Protein AF-0000000072536866 (afdb_homodimer)

Solvent-accessible surface area (backbone atoms only — not comparable to full-atom values): 13550 Å² total; per-residue (Å²): 135,81,73,74,76,69,80,75,71,73,70,69,74,81,39,62,83,51,53,68,63,48,43,52,52,48,51,51,52,49,53,71,69,44,69,83,51,65,70,39,82,85,49,45,52,57,48,28,42,54,50,12,42,49,48,38,54,59,54,56,72,70,58,47,60,53,49,48,62,38,16,35,22,36,40,29,49,32,83,81,52,91,66,58,70,41,73,28,72,27,68,87,59,86,76,38,52,63,38,76,50,76,49,72,57,71,28,23,38,34,40,37,37,38,37,35,43,60,51,118,135,82,74,75,75,70,78,76,72,72,72,70,75,80,38,63,84,51,52,68,64,48,42,54,52,50,50,52,52,50,53,71,68,43,66,83,51,65,70,38,81,85,50,45,53,57,49,28,42,52,50,14,44,49,49,37,54,59,53,56,70,71,60,46,62,52,49,47,60,40,15,35,21,36,40,28,50,30,84,81,54,91,66,58,71,39,72,29,72,26,67,90,60,85,75,38,50,62,38,77,49,74,48,72,59,73,30,24,38,33,40,36,36,39,36,35,42,59,50,116

Nearest PDB structures (foldseek):
  8glv-assembly1_AS  TM=8.948E-01  e=3.990E-12  Chlamydomonas reinhardtii
  8j07-assembly1_r7  TM=8.838E-01  e=3.090E-12  Homo sapiens
  8glv-assembly1_Lr  TM=8.665E-01  e=5.153E-12  Chlamydomonas reinhardtii
  8bwy-assembly1_N  TM=8.619E-01  e=2.548E-11  Chlamydomonas reinhardtii
  8rgi-assembly1_B  TM=8.658E-01  e=2.892E-10  Homo sapiens

Structure (mmCIF, N/CA/C/O backbone):
data_AF-0000000072536866-model_v1
#
loop_
_entity.id
_entity.type
_entity.pdbx_description
1 polymer 'Tctex1 domain-containing protein 1'
#
loop_
_atom_site.group_PDB
_atom_site.id
_atom_site.type_symbol
_atom_site.label_atom_id
_atom_site.label_alt_id
_atom_site.label_comp_id
_atom_site.label_asym_id
_atom_site.label_entity_id
_atom_site.label_seq_id
_atom_site.pdbx_PDB_ins_code
_atom_site.Cartn_x
_atom_site.Cartn_y
_atom_site.Cartn_z
_atom_site.occupancy
_atom_site.B_iso_or_equiv
_atom_site.auth_seq_id
_atom_site.auth_comp_id
_atom_site.auth_asym_id
_atom_site.auth_atom_id
_atom_site.pdbx_PDB_model_num
ATOM 1 N N . MET A 1 1 ? -33.438 42 30.703 1 36.66 1 MET A N 1
ATOM 2 C CA . MET A 1 1 ? -32.375 41.094 31.031 1 36.66 1 MET A CA 1
ATOM 3 C C . MET A 1 1 ? -32.125 40.094 29.891 1 36.66 1 MET A C 1
ATOM 5 O O . MET A 1 1 ? -32.906 39.156 29.688 1 36.66 1 MET A O 1
ATOM 9 N N . ASN A 1 2 ? -31.719 40.5 28.641 1 43.78 2 ASN A N 1
ATOM 10 C CA . ASN A 1 2 ? -31.422 39.75 27.438 1 43.78 2 ASN A CA 1
ATOM 11 C C . ASN A 1 2 ? -30.297 38.75 27.656 1 43.78 2 ASN A C 1
ATOM 13 O O . ASN A 1 2 ? -29.188 39.156 28.031 1 43.78 2 ASN A O 1
ATOM 17 N N . ILE A 1 3 ? -30.625 37.531 28.125 1 50.06 3 ILE A N 1
ATOM 18 C CA . ILE A 1 3 ? -29.641 36.5 28.359 1 50.06 3 ILE A CA 1
ATOM 19 C C . ILE A 1 3 ? -28.766 36.312 27.125 1 50.06 3 ILE A C 1
ATOM 21 O O . ILE A 1 3 ? -29.266 36.156 26.016 1 50.06 3 ILE A O 1
ATOM 25 N N . PRO A 1 4 ? -27.516 36.844 27.078 1 52.75 4 PRO A N 1
ATOM 26 C CA . PRO A 1 4 ? -26.625 36.594 25.938 1 52.75 4 PRO A CA 1
ATOM 27 C C . PRO A 1 4 ? -26.609 35.156 25.5 1 52.75 4 PRO A C 1
ATOM 29 O O . PRO A 1 4 ? -26.609 34.25 26.344 1 52.75 4 PRO A O 1
ATOM 32 N N . LYS A 1 5 ? -27.328 34.812 24.469 1 50.25 5 LYS A N 1
ATOM 33 C CA . LYS A 1 5 ? -27.203 33.469 23.906 1 50.25 5 LYS A CA 1
ATOM 34 C C . LYS A 1 5 ? -25.75 33 23.875 1 50.25 5 LYS A C 1
ATOM 36 O O . LYS A 1 5 ? -24.859 33.75 23.453 1 50.25 5 LYS A O 1
ATOM 41 N N . GLU A 1 6 ? -25.297 32.281 24.875 1 47.16 6 GLU A N 1
ATOM 42 C CA . GLU A 1 6 ? -23.984 31.641 24.797 1 47.16 6 GLU A CA 1
ATOM 43 C C . GLU A 1 6 ? -23.781 30.984 23.438 1 47.16 6 GLU A C 1
ATOM 45 O O . GLU A 1 6 ? -24.703 30.406 22.875 1 47.16 6 GLU A O 1
ATOM 50 N N . PRO A 1 7 ? -22.938 31.516 22.547 1 45.88 7 PRO A N 1
ATOM 51 C CA . PRO A 1 7 ? -22.672 30.797 21.297 1 45.88 7 PRO A CA 1
ATOM 52 C C . PRO A 1 7 ? -22.5 29.281 21.5 1 45.88 7 PRO A C 1
ATOM 54 O O . PRO A 1 7 ? -21.797 28.859 22.422 1 45.88 7 PRO A O 1
ATOM 57 N N . THR A 1 8 ? -23.531 28.484 21.609 1 49.19 8 THR A N 1
ATOM 58 C CA . THR A 1 8 ? -23.359 27.031 21.578 1 49.19 8 THR A CA 1
ATOM 59 C C . THR A 1 8 ? -22.312 26.625 20.547 1 49.19 8 THR A C 1
ATOM 61 O O . THR A 1 8 ? -22.516 26.797 19.344 1 49.19 8 THR A O 1
ATOM 64 N N . TYR A 1 9 ? -21.078 27.016 20.625 1 46.41 9 TYR A N 1
ATOM 65 C CA 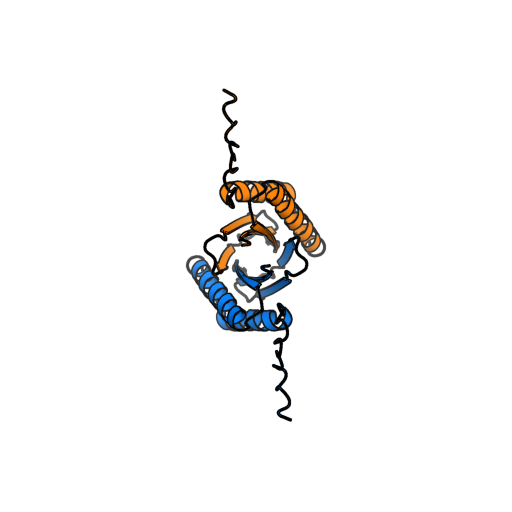. TYR A 1 9 ? -20.047 26.422 19.797 1 46.41 9 TYR A CA 1
ATOM 66 C C . TYR A 1 9 ? -20.266 24.922 19.625 1 46.41 9 TYR A C 1
ATOM 68 O O . TYR A 1 9 ? -20.234 24.172 20.594 1 46.41 9 TYR A O 1
ATOM 76 N N . ARG A 1 10 ? -21.297 24.453 19.125 1 45.06 10 ARG A N 1
ATOM 77 C CA . ARG A 1 10 ? -21.406 23.031 18.781 1 45.06 10 ARG A CA 1
ATOM 78 C C . ARG A 1 10 ? -20.109 22.516 18.172 1 45.06 10 ARG A C 1
ATOM 80 O O . ARG A 1 10 ? -19.719 22.953 17.094 1 45.06 10 ARG A O 1
ATOM 87 N N . MET A 1 11 ? 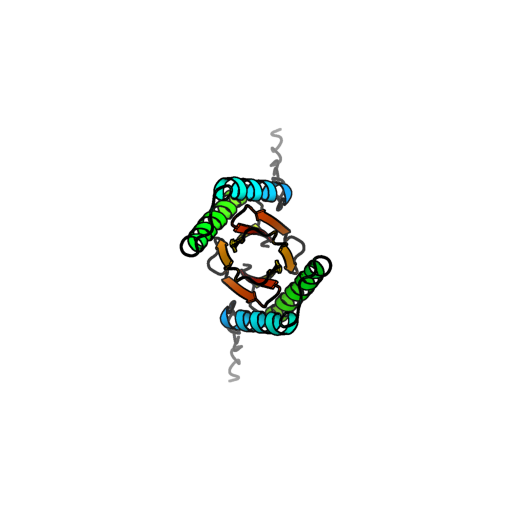-19 22.297 18.828 1 48.91 11 MET A N 1
ATOM 88 C CA . MET A 1 11 ? -17.781 21.688 18.312 1 48.91 11 MET A CA 1
ATOM 89 C C . MET A 1 11 ? -18.094 20.375 17.578 1 48.91 11 MET A C 1
ATOM 91 O O . MET A 1 11 ? -18.719 19.484 18.156 1 48.91 11 MET A O 1
ATOM 95 N N . GLU A 1 12 ? -18.625 20.422 16.406 1 52.69 12 GLU A N 1
ATOM 96 C CA . GLU A 1 12 ? -18.797 19.156 15.695 1 52.69 12 GLU A CA 1
ATOM 97 C C . GLU A 1 12 ? -17.719 18.156 16.094 1 52.69 12 GLU A C 1
ATOM 99 O O . GLU A 1 12 ? -16.562 18.531 16.312 1 52.69 12 GLU A O 1
ATOM 104 N N . PRO A 1 13 ? -18.234 17.078 16.672 1 58.31 13 PRO A N 1
ATOM 105 C CA . PRO A 1 13 ? -17.281 16.047 17.094 1 58.31 13 PRO A CA 1
ATOM 106 C C . PRO A 1 13 ? -16.203 15.773 16.047 1 58.31 13 PRO A C 1
ATOM 108 O O . PRO A 1 13 ? -16.469 15.883 14.844 1 58.31 13 PRO A O 1
ATOM 111 N N . HIS A 1 14 ? -14.992 15.93 16.375 1 76.69 14 HIS A N 1
ATOM 112 C CA . HIS A 1 14 ? -13.852 15.562 15.547 1 76.69 14 HIS A CA 1
ATOM 113 C C . HIS A 1 14 ? -14.07 14.219 14.867 1 76.69 14 HIS A C 1
ATOM 115 O O . HIS A 1 14 ? -14.359 13.219 15.531 1 76.69 14 HIS A O 1
ATOM 121 N N . ARG A 1 15 ? -14.406 14.281 13.57 1 89.62 15 ARG A N 1
ATOM 122 C CA . ARG A 1 15 ? -14.586 13.055 12.805 1 89.62 15 ARG A CA 1
ATOM 123 C C . ARG A 1 15 ? -13.25 12.367 12.539 1 89.62 15 ARG A C 1
ATOM 125 O O . ARG A 1 15 ? -12.539 12.719 11.594 1 89.62 15 ARG A O 1
ATOM 132 N N . LYS A 1 16 ? -12.945 11.383 13.289 1 93.5 16 LYS A N 1
ATOM 133 C CA . LYS A 1 16 ? -11.711 10.617 13.141 1 93.5 16 LYS A CA 1
ATOM 134 C C . LYS A 1 16 ? -11.836 9.578 12.039 1 93.5 16 LYS A C 1
ATOM 136 O O . LYS A 1 16 ? -12.953 9.1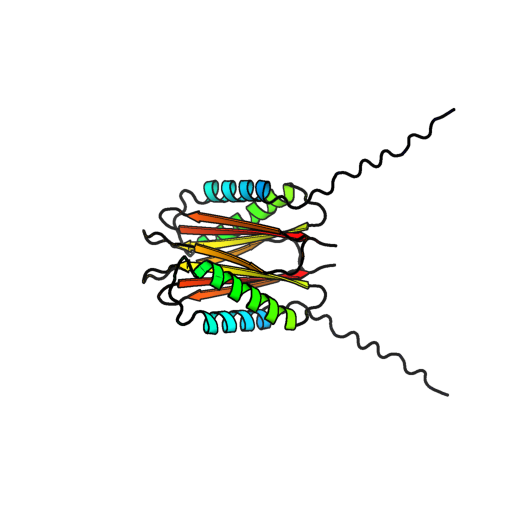95 11.664 1 93.5 16 LYS A O 1
ATOM 141 N N . PHE A 1 17 ? -10.758 9.164 11.539 1 96.94 17 PHE A N 1
ATOM 142 C CA . PHE A 1 17 ? -10.742 8.078 10.57 1 96.94 17 PHE A CA 1
ATOM 143 C C . PHE A 1 17 ? -11.492 6.863 11.109 1 96.94 17 PHE A C 1
ATOM 145 O O . PHE A 1 17 ? -11.242 6.422 12.227 1 96.94 17 PHE A O 1
ATOM 152 N N . ASP A 1 18 ? -12.453 6.348 10.383 1 97.25 18 ASP A N 1
ATOM 153 C CA . ASP A 1 18 ? -13.281 5.215 10.773 1 97.25 18 ASP A CA 1
ATOM 154 C C . ASP A 1 18 ? -13.016 4.004 9.883 1 97.25 18 ASP A C 1
ATOM 156 O O . ASP A 1 18 ? -13.562 3.906 8.781 1 97.25 18 ASP A O 1
ATOM 160 N N . PRO A 1 19 ? -12.25 3.055 10.352 1 97.44 19 PRO A N 1
ATOM 161 C CA . PRO A 1 19 ? -11.867 1.925 9.5 1 97.44 19 PRO A CA 1
ATOM 162 C C . PRO A 1 19 ? -13.062 1.104 9.031 1 97.44 19 PRO A C 1
ATOM 164 O O . PRO A 1 19 ? -13.039 0.546 7.93 1 97.44 19 PRO A O 1
ATOM 167 N N . CYS A 1 20 ? -14.094 1.013 9.875 1 97.81 20 CYS A N 1
ATOM 168 C CA . CYS A 1 20 ? -15.258 0.216 9.508 1 97.81 20 CYS A CA 1
ATOM 169 C C . CYS A 1 20 ? -15.969 0.811 8.297 1 97.81 20 CYS A C 1
ATOM 171 O O . CYS A 1 20 ? -16.281 0.095 7.348 1 97.81 20 CYS A O 1
ATOM 173 N N . LYS A 1 21 ? -16.219 2.055 8.344 1 98.19 21 LYS A N 1
ATOM 174 C CA . LYS A 1 21 ? -16.875 2.734 7.219 1 98.19 21 LYS A CA 1
ATOM 175 C C . LYS A 1 21 ? -16 2.656 5.965 1 98.19 21 LYS A C 1
ATOM 177 O O . LYS A 1 21 ? -16.516 2.414 4.867 1 98.19 21 LYS A O 1
ATOM 182 N N . VAL A 1 22 ? -14.711 2.912 6.109 1 98.56 22 VAL A N 1
ATOM 183 C CA . VAL A 1 22 ? -13.789 2.881 4.98 1 98.56 22 VAL A CA 1
ATOM 184 C C . VAL A 1 22 ? -13.758 1.478 4.375 1 98.56 22 VAL A C 1
ATOM 186 O O . VAL A 1 22 ? -13.773 1.32 3.152 1 98.56 22 VAL A O 1
ATOM 189 N N . GLU A 1 23 ? -13.781 0.487 5.219 1 98.56 23 GLU A N 1
ATOM 190 C CA . GLU A 1 23 ? -13.758 -0.892 4.742 1 98.56 23 GLU A CA 1
ATOM 191 C C . GLU A 1 23 ? -14.992 -1.209 3.9 1 98.56 23 GLU A C 1
ATOM 193 O O . GLU A 1 23 ? -14.891 -1.9 2.885 1 98.56 23 GLU A O 1
ATOM 198 N N . GLU A 1 24 ? -16.078 -0.776 4.359 1 98.56 24 GLU A N 1
ATOM 199 C CA . GLU A 1 24 ? -17.312 -0.991 3.615 1 98.56 24 GLU A CA 1
ATOM 200 C C . GLU A 1 24 ? -17.234 -0.386 2.215 1 98.56 24 GLU A C 1
ATOM 202 O O . GLU A 1 24 ? -17.656 -1.01 1.238 1 98.56 24 GLU A O 1
ATOM 207 N N . ILE A 1 25 ? -16.719 0.781 2.15 1 98.75 25 ILE A N 1
ATOM 208 C CA . ILE A 1 25 ? -16.562 1.461 0.87 1 98.75 25 ILE A CA 1
ATOM 209 C C . ILE A 1 25 ? -15.641 0.648 -0.034 1 98.75 25 ILE A C 1
ATOM 211 O O . ILE A 1 25 ? -15.961 0.397 -1.197 1 98.75 25 ILE A O 1
ATOM 215 N N . VAL A 1 26 ? -14.469 0.226 0.443 1 98.75 26 VAL A N 1
ATOM 216 C CA . VAL A 1 26 ? -13.469 -0.51 -0.323 1 98.75 26 VAL A CA 1
ATOM 217 C C . VAL A 1 26 ? -14.07 -1.812 -0.844 1 98.75 26 VAL A C 1
ATOM 219 O O . VAL A 1 26 ? -13.953 -2.127 -2.031 1 98.75 26 VAL A O 1
ATOM 222 N N . LYS A 1 27 ? -14.766 -2.502 0.067 1 98.38 27 LYS A N 1
ATOM 223 C CA . LYS A 1 27 ? -15.398 -3.768 -0.296 1 98.38 27 LYS A CA 1
ATOM 224 C C . LYS A 1 27 ? -16.406 -3.576 -1.431 1 98.38 27 LYS A C 1
ATOM 226 O O . LYS A 1 27 ? -16.375 -4.316 -2.416 1 98.38 27 LYS A O 1
ATOM 231 N N . GLU A 1 28 ? -17.219 -2.627 -1.236 1 98.44 28 GLU A N 1
ATOM 232 C CA . GLU A 1 28 ? -18.25 -2.359 -2.234 1 98.44 28 GLU A CA 1
ATOM 233 C C . GLU A 1 28 ? -17.641 -2.016 -3.586 1 98.44 28 GLU A C 1
ATOM 235 O O . GLU A 1 28 ? -18.062 -2.537 -4.621 1 98.44 28 GLU A O 1
ATOM 240 N N . VAL A 1 29 ? -16.672 -1.147 -3.623 1 98.56 29 VAL A N 1
ATOM 241 C CA . VAL A 1 29 ? -16.047 -0.712 -4.871 1 98.56 29 VAL A CA 1
ATOM 242 C C . VAL A 1 29 ? -15.383 -1.9 -5.559 1 98.56 29 VAL A C 1
ATOM 244 O O . VAL A 1 29 ? -15.57 -2.115 -6.762 1 98.56 29 VAL A O 1
ATOM 247 N N . LEU A 1 30 ? -14.578 -2.691 -4.852 1 98.19 30 LEU A N 1
ATOM 248 C CA . LEU A 1 30 ? -13.867 -3.816 -5.441 1 98.19 30 LEU A CA 1
ATOM 249 C C . LEU A 1 30 ? -14.836 -4.867 -5.969 1 98.19 30 LEU A C 1
ATOM 251 O O . LEU A 1 30 ? -14.68 -5.367 -7.082 1 98.19 30 LEU A O 1
ATOM 255 N N . GLU A 1 31 ? -15.812 -5.211 -5.18 1 97.25 31 GLU A N 1
ATOM 256 C CA . GLU A 1 31 ? -16.781 -6.227 -5.598 1 97.25 31 GLU A CA 1
ATOM 257 C C . GLU A 1 31 ? -17.562 -5.766 -6.82 1 97.25 31 GLU A C 1
ATOM 259 O O . GLU A 1 31 ? -17.828 -6.555 -7.73 1 97.25 31 GLU A O 1
ATOM 264 N N . ASP A 1 32 ? -17.922 -4.52 -6.855 1 97 32 ASP A N 1
ATOM 265 C CA . ASP A 1 32 ? -18.688 -3.977 -7.969 1 97 32 ASP A CA 1
ATOM 266 C C . ASP A 1 32 ? -17.844 -3.914 -9.242 1 97 32 ASP A C 1
ATOM 268 O O . ASP A 1 32 ? -18.328 -4.238 -10.328 1 97 32 ASP A O 1
ATOM 272 N N . ARG A 1 33 ? -16.578 -3.543 -9.109 1 96.5 33 ARG A N 1
ATOM 273 C CA . ARG A 1 33 ? -15.742 -3.262 -10.281 1 96.5 33 ARG A CA 1
ATOM 274 C C . ARG A 1 33 ? -15.062 -4.531 -10.781 1 96.5 33 ARG A C 1
ATOM 276 O O . ARG A 1 33 ? -14.797 -4.66 -11.977 1 96.5 33 ARG A O 1
ATOM 283 N N . LEU A 1 34 ? -14.812 -5.52 -9.906 1 95.25 34 LEU A N 1
ATOM 284 C CA . LEU A 1 34 ? -13.859 -6.555 -10.281 1 95.25 34 LEU A CA 1
ATOM 285 C C . LEU A 1 34 ? -14.539 -7.922 -10.344 1 95.25 34 LEU A C 1
ATOM 287 O O . LEU A 1 34 ? -13.906 -8.914 -10.719 1 95.25 34 LEU A O 1
ATOM 291 N N . GLN A 1 35 ? -15.789 -8.008 -10.023 1 93.19 35 GLN A N 1
ATOM 292 C CA . GLN A 1 35 ? -16.469 -9.297 -9.945 1 93.19 35 GLN A CA 1
ATOM 293 C C . GLN A 1 35 ? -16.328 -10.078 -11.25 1 93.19 35 GLN A C 1
ATOM 295 O O . GLN A 1 35 ? -16.125 -11.297 -11.227 1 93.19 35 GLN A O 1
ATOM 300 N N . THR A 1 36 ? -16.328 -9.406 -12.406 1 90.31 36 THR A N 1
ATOM 301 C CA . THR A 1 36 ? -16.266 -10.117 -13.672 1 90.31 36 THR A CA 1
ATOM 302 C C . THR A 1 36 ? -14.961 -9.781 -14.406 1 90.31 36 THR A C 1
ATOM 304 O O . THR A 1 36 ? -14.805 -10.133 -15.578 1 90.31 36 THR A O 1
ATOM 307 N N . PHE A 1 37 ? -14.094 -9.18 -13.734 1 91 37 PHE A N 1
ATOM 308 C CA . PHE A 1 37 ? -12.875 -8.711 -14.383 1 91 37 PHE A CA 1
ATOM 309 C C . PHE A 1 37 ? -11.898 -9.852 -14.602 1 91 37 PHE A C 1
ATOM 311 O O . PHE A 1 37 ? -11.656 -10.656 -13.695 1 91 37 PHE A O 1
ATOM 318 N N . LYS A 1 38 ? -11.43 -9.945 -15.867 1 90.56 38 LYS A N 1
ATOM 319 C CA . LYS A 1 38 ? -10.352 -10.852 -16.234 1 90.56 38 LYS A CA 1
ATOM 320 C C . LYS A 1 38 ? -9.031 -10.102 -16.391 1 90.56 38 LYS A C 1
ATOM 322 O O . LYS A 1 38 ? -8.984 -9.055 -17.031 1 90.56 38 LYS A O 1
ATOM 327 N N . TYR A 1 39 ? -8.086 -10.711 -15.867 1 88.5 39 TYR A N 1
ATOM 328 C CA . TYR A 1 39 ? -6.816 -9.984 -15.898 1 88.5 39 TYR A CA 1
ATOM 329 C C . TYR A 1 39 ? -6.336 -9.773 -17.328 1 88.5 39 TYR A C 1
ATOM 331 O O . TYR A 1 39 ? -6.32 -10.719 -18.125 1 88.5 39 TYR A O 1
ATOM 339 N N . ASN A 1 40 ? -5.953 -8.562 -17.578 1 91.56 40 ASN A N 1
ATOM 340 C CA . ASN A 1 40 ? -5.305 -8.117 -18.797 1 91.56 40 ASN A CA 1
ATOM 341 C C . ASN A 1 40 ? -4.25 -7.051 -18.516 1 91.56 40 ASN A C 1
ATOM 343 O O . ASN A 1 40 ? -4.574 -5.945 -18.078 1 91.56 40 ASN A O 1
ATOM 347 N N . PRO A 1 41 ? -2.969 -7.418 -18.781 1 87.38 41 PRO A N 1
ATOM 348 C CA . PRO A 1 41 ? -1.884 -6.504 -18.422 1 87.38 41 PRO A CA 1
ATOM 349 C C . PRO A 1 41 ? -2.088 -5.098 -18.984 1 87.38 41 PRO A C 1
ATOM 351 O O . PRO A 1 41 ? -1.735 -4.109 -18.344 1 87.38 41 PRO A O 1
ATOM 354 N N . LYS A 1 42 ? -2.604 -5.059 -20.109 1 88.75 42 LYS A N 1
ATOM 355 C CA . LYS A 1 42 ? -2.801 -3.768 -20.766 1 88.75 42 LYS A CA 1
ATOM 356 C C . LYS A 1 42 ? -3.83 -2.924 -20.031 1 88.75 42 LYS A C 1
ATOM 358 O O . LYS A 1 42 ? -3.697 -1.701 -19.953 1 88.75 42 LYS A O 1
ATOM 363 N N . PHE A 1 43 ? -4.773 -3.588 -19.375 1 91.12 43 PHE A N 1
ATOM 364 C CA . PHE A 1 43 ? -5.891 -2.855 -18.797 1 91.12 43 PHE A CA 1
ATOM 365 C C . PHE A 1 43 ? -5.75 -2.779 -17.281 1 91.12 43 PHE A C 1
ATOM 367 O O . PHE A 1 43 ? -6.398 -1.954 -16.625 1 91.12 43 PHE A O 1
ATOM 374 N N . SER A 1 44 ? -5.016 -3.699 -16.75 1 93.69 44 SER A N 1
ATOM 375 C CA . SER A 1 44 ? -4.949 -3.807 -15.297 1 93.69 44 SER A CA 1
ATOM 376 C C . SER A 1 44 ? -4.398 -2.527 -14.672 1 93.69 44 SER A C 1
ATOM 378 O O . SER A 1 44 ? -4.855 -2.104 -13.609 1 93.69 44 SER A O 1
ATOM 380 N N . ALA A 1 45 ? -3.443 -1.918 -15.367 1 92.81 45 ALA A N 1
ATOM 381 C CA . ALA A 1 45 ? -2.891 -0.666 -14.859 1 92.81 45 ALA A CA 1
ATOM 382 C C . ALA A 1 45 ? -3.955 0.427 -14.812 1 92.81 45 ALA A C 1
ATOM 384 O O . ALA A 1 45 ? -4.121 1.102 -13.797 1 92.81 45 ALA A O 1
ATOM 385 N N . ASN A 1 46 ? -4.652 0.582 -15.859 1 95.31 46 ASN A N 1
ATOM 386 C CA . ASN A 1 46 ? -5.711 1.584 -15.945 1 95.31 46 ASN A CA 1
ATOM 387 C C . ASN A 1 46 ? -6.828 1.308 -14.945 1 95.31 46 ASN A C 1
ATOM 389 O O . ASN A 1 46 ? -7.328 2.229 -14.297 1 95.31 46 ASN A O 1
ATOM 393 N N . PHE A 1 47 ? -7.184 0.07 -14.766 1 95.38 47 PHE A N 1
ATOM 394 C CA . PHE A 1 47 ? -8.242 -0.294 -13.828 1 95.38 47 PHE A CA 1
ATOM 395 C C . PHE A 1 47 ? -7.805 -0.02 -12.391 1 95.38 47 PHE A C 1
ATOM 397 O O . PHE A 1 47 ? -8.602 0.454 -11.578 1 95.38 47 PHE A O 1
ATOM 404 N N . SER A 1 48 ? -6.598 -0.366 -12.102 1 96.69 48 SER A N 1
ATOM 405 C CA . SER A 1 48 ? -6.109 -0.088 -10.758 1 96.69 48 SER A CA 1
ATOM 406 C C . SER A 1 48 ? -6.141 1.406 -10.453 1 96.69 48 SER A C 1
ATOM 408 O O . SER A 1 48 ? -6.438 1.812 -9.328 1 96.69 48 SER A O 1
ATOM 410 N N . LYS A 1 49 ? -5.824 2.221 -11.508 1 96.81 49 LYS A N 1
ATOM 411 C CA . LYS A 1 49 ? -5.906 3.67 -11.359 1 96.81 49 LYS A CA 1
ATOM 412 C C . LYS A 1 49 ? -7.344 4.113 -11.102 1 96.81 49 LYS A C 1
ATOM 414 O O . LYS A 1 49 ? -7.605 4.879 -10.164 1 96.81 49 LYS A O 1
ATOM 419 N N . ILE A 1 50 ? -8.258 3.678 -11.859 1 97.75 50 ILE A N 1
ATOM 420 C CA . ILE A 1 50 ? -9.672 4.043 -11.75 1 97.75 50 ILE A CA 1
ATOM 421 C C . ILE A 1 50 ? -10.195 3.654 -10.367 1 97.75 50 ILE A C 1
ATOM 423 O O . ILE A 1 50 ? -10.852 4.457 -9.695 1 97.75 50 ILE A O 1
ATOM 427 N N . ILE A 1 51 ? -9.867 2.461 -9.945 1 98.25 51 ILE A N 1
ATOM 428 C CA . ILE A 1 51 ? -10.359 1.929 -8.68 1 98.25 51 ILE A CA 1
ATOM 429 C C . ILE A 1 51 ? -9.758 2.721 -7.516 1 98.25 51 ILE A C 1
ATOM 431 O O . ILE A 1 51 ? -10.469 3.092 -6.578 1 98.25 51 ILE A O 1
ATOM 435 N N . SER A 1 52 ? -8.477 2.971 -7.562 1 98.38 52 SER A N 1
ATOM 436 C CA . SER A 1 52 ? -7.844 3.732 -6.492 1 98.38 52 SER A CA 1
ATOM 437 C C . SER A 1 52 ? -8.422 5.137 -6.395 1 98.38 52 SER A C 1
ATOM 439 O O . SER A 1 52 ? -8.68 5.633 -5.293 1 98.38 52 SER A O 1
ATOM 441 N N . ASP A 1 53 ? -8.656 5.793 -7.52 1 98.38 53 ASP A N 1
ATOM 442 C CA . ASP A 1 53 ? -9.273 7.117 -7.543 1 98.38 53 ASP A CA 1
ATOM 443 C C . ASP A 1 53 ? -10.688 7.074 -6.957 1 98.38 53 ASP A C 1
ATOM 445 O O . ASP A 1 53 ? -11.062 7.941 -6.164 1 98.38 53 ASP A O 1
ATOM 449 N N . GLU A 1 54 ? -11.422 6.098 -7.363 1 98.75 54 GLU A N 1
ATOM 450 C CA . GLU A 1 54 ? -12.797 5.977 -6.891 1 98.75 54 GLU A CA 1
ATOM 451 C C . GLU A 1 54 ? -12.844 5.762 -5.379 1 98.75 54 GLU A C 1
ATOM 453 O O . GLU A 1 54 ? -13.633 6.402 -4.68 1 98.75 54 GLU A O 1
ATOM 458 N N . ILE A 1 55 ? -12.016 4.859 -4.891 1 98.75 55 ILE A N 1
ATOM 459 C CA . ILE A 1 55 ? -11.945 4.59 -3.457 1 98.75 55 ILE A CA 1
ATOM 460 C C . ILE A 1 55 ? -11.562 5.867 -2.711 1 98.75 55 ILE A C 1
ATOM 462 O O . ILE A 1 55 ? -12.227 6.25 -1.745 1 98.75 55 ILE A O 1
ATOM 466 N N . LYS A 1 56 ? -10.516 6.512 -3.186 1 98.56 56 LYS A N 1
ATOM 467 C CA . LYS A 1 56 ? -10.062 7.754 -2.566 1 98.56 56 LYS A CA 1
ATOM 468 C C . LYS A 1 56 ? -11.18 8.789 -2.527 1 98.56 56 LYS A C 1
ATOM 470 O O . LYS A 1 56 ? -11.438 9.398 -1.484 1 98.56 56 LYS A O 1
ATOM 475 N N . ASP A 1 57 ? -11.875 8.969 -3.641 1 98.31 57 ASP A N 1
ATOM 476 C CA . ASP A 1 57 ? -12.93 9.977 -3.746 1 98.31 57 ASP A CA 1
ATOM 477 C C . ASP A 1 57 ? -14.086 9.656 -2.803 1 98.31 57 ASP A C 1
ATOM 479 O O . ASP A 1 57 ? -14.602 10.547 -2.121 1 98.31 57 ASP A O 1
ATOM 483 N N . LYS A 1 58 ? -14.523 8.461 -2.764 1 98.62 58 LYS A N 1
ATOM 484 C CA . LYS A 1 58 ? -15.625 8.055 -1.889 1 98.62 58 LYS A CA 1
ATOM 485 C C . LYS A 1 58 ? -15.234 8.203 -0.42 1 98.62 58 LYS A C 1
ATOM 487 O O . LYS A 1 58 ? -16.047 8.648 0.399 1 98.62 58 LYS A O 1
ATOM 492 N N . VAL A 1 59 ? -14.023 7.82 -0.043 1 98.44 59 VAL A N 1
ATOM 493 C CA . VAL A 1 59 ? -13.57 7.941 1.339 1 98.44 59 VAL A CA 1
ATOM 494 C C . VAL A 1 59 ? -13.477 9.414 1.723 1 98.44 59 VAL A C 1
ATOM 496 O O . VAL A 1 59 ? -13.805 9.789 2.85 1 98.44 59 VAL A O 1
ATOM 499 N N . LYS A 1 60 ? -13.008 10.242 0.822 1 97.06 60 LYS A N 1
ATOM 500 C CA . LYS A 1 60 ? -12.922 11.68 1.08 1 97.06 60 LYS A CA 1
ATOM 501 C C . LYS A 1 60 ? -14.297 12.266 1.389 1 97.06 60 LYS A C 1
ATOM 503 O O . LYS A 1 60 ? -14.406 13.234 2.141 1 97.06 60 LYS A O 1
ATOM 508 N N . MET A 1 61 ? -15.312 11.711 0.834 1 97.31 61 MET A N 1
ATOM 509 C CA . MET A 1 61 ? -16.672 12.195 1.042 1 97.31 61 MET A CA 1
ATOM 510 C C . MET A 1 61 ? -17.125 11.945 2.475 1 97.31 61 MET A C 1
ATOM 512 O O . MET A 1 61 ? -18.125 12.516 2.926 1 97.31 61 MET A O 1
ATOM 516 N N . LEU A 1 62 ? -16.453 11.102 3.234 1 96.5 62 LEU A N 1
ATOM 517 C CA . LEU A 1 62 ? -16.766 10.883 4.641 1 96.5 62 LEU A CA 1
ATOM 518 C C . LEU A 1 62 ? -16.328 12.07 5.488 1 96.5 62 LEU A C 1
ATOM 520 O O . LEU A 1 62 ? -16.75 12.203 6.641 1 96.5 62 LEU A O 1
ATOM 524 N N . ASN A 1 63 ? -15.438 12.953 4.992 1 95.31 63 ASN A N 1
ATOM 525 C CA . ASN A 1 63 ? -15.062 14.242 5.551 1 95.31 63 ASN A CA 1
ATOM 526 C C . ASN A 1 63 ? -14.406 14.086 6.922 1 95.31 63 ASN A C 1
ATOM 528 O O . ASN A 1 63 ? -14.781 14.781 7.871 1 95.31 63 ASN A O 1
ATOM 532 N N . PHE A 1 64 ? -13.391 13.227 7.035 1 95.88 64 PHE A N 1
ATOM 533 C CA . PHE A 1 64 ? -12.633 13.102 8.273 1 95.88 64 PHE A CA 1
ATOM 534 C C . PHE A 1 64 ? -11.844 14.375 8.562 1 95.88 64 PHE A C 1
ATOM 536 O O . PHE A 1 64 ? -11.297 14.992 7.645 1 95.88 64 PHE A O 1
ATOM 543 N N . ASP A 1 65 ? -11.781 14.719 9.836 1 94.25 65 ASP A N 1
ATOM 544 C CA . ASP A 1 65 ? -11.133 15.969 10.234 1 94.25 65 ASP A CA 1
ATOM 545 C C . ASP A 1 65 ? -9.609 15.812 10.266 1 94.25 65 ASP A C 1
ATOM 547 O O . ASP A 1 65 ? -9.078 15.016 11.047 1 94.25 65 ASP A O 1
ATOM 551 N N . ARG A 1 66 ? -8.891 16.594 9.391 1 93.06 66 ARG A N 1
ATOM 552 C CA . ARG A 1 66 ? -7.441 16.734 9.43 1 93.06 66 ARG A CA 1
ATOM 553 C C . ARG A 1 66 ? -6.754 15.438 9.008 1 93.06 66 ARG A C 1
ATOM 555 O O . ARG A 1 66 ? -5.789 15.008 9.641 1 93.06 66 ARG A O 1
ATOM 562 N N . TYR A 1 67 ? -7.352 14.758 8.078 1 95.19 67 TYR A N 1
ATOM 563 C CA . TYR A 1 67 ? -6.723 13.555 7.539 1 95.19 67 TYR A CA 1
ATOM 564 C C . TYR A 1 67 ? -6.465 13.703 6.043 1 95.19 67 TYR A C 1
ATOM 566 O O . TYR A 1 67 ? -7.336 14.148 5.297 1 95.19 67 TYR A O 1
ATOM 574 N N . LYS A 1 68 ? -5.258 13.391 5.645 1 95.38 68 LYS A N 1
ATOM 575 C CA . LYS A 1 68 ? -4.977 13.078 4.246 1 95.38 68 LYS A CA 1
ATOM 576 C C . LYS A 1 68 ? -5.312 11.625 3.932 1 95.38 68 LYS A C 1
ATOM 578 O O . LYS A 1 68 ? -5.016 10.727 4.727 1 95.38 68 LYS A O 1
ATOM 583 N N . ILE A 1 69 ? -5.949 11.391 2.809 1 97.38 69 ILE A N 1
ATOM 584 C CA . ILE A 1 69 ? -6.336 10.039 2.424 1 97.38 69 ILE A CA 1
ATOM 585 C C . ILE A 1 69 ? -5.438 9.547 1.289 1 97.38 69 ILE A C 1
ATOM 587 O O . ILE A 1 69 ? -5.254 10.25 0.291 1 97.38 69 ILE A O 1
ATOM 591 N N . VAL A 1 70 ? -4.848 8.422 1.456 1 98 70 VAL A N 1
ATOM 592 C CA . VAL A 1 70 ? -4.086 7.738 0.412 1 98 70 VAL A CA 1
ATOM 593 C C . VAL A 1 70 ? -4.73 6.391 0.101 1 98 70 VAL A C 1
ATOM 595 O O . VAL A 1 70 ? -5 5.598 1.009 1 98 70 VAL A O 1
ATOM 598 N N . ALA A 1 71 ? -5.008 6.125 -1.142 1 98.62 71 ALA A N 1
ATOM 599 C CA . ALA A 1 71 ? -5.535 4.836 -1.589 1 98.62 71 ALA A CA 1
ATOM 600 C C . ALA A 1 71 ? -4.547 4.133 -2.516 1 98.62 71 ALA A C 1
ATOM 602 O O . ALA A 1 71 ? -4.027 4.738 -3.455 1 98.62 71 ALA A O 1
ATOM 603 N N . ASN A 1 72 ? -4.246 2.902 -2.211 1 98.19 72 ASN A N 1
ATOM 604 C CA . ASN A 1 72 ? -3.367 2.057 -3.012 1 98.19 72 ASN A CA 1
ATOM 605 C C . ASN A 1 72 ? -4.062 0.768 -3.439 1 98.19 72 ASN A C 1
ATOM 607 O O . ASN A 1 72 ? -4.766 0.144 -2.643 1 98.19 72 ASN A O 1
ATOM 611 N N . VAL A 1 73 ? -3.904 0.45 -4.684 1 98.19 73 VAL A N 1
ATOM 612 C CA . VAL A 1 73 ? -4.504 -0.769 -5.219 1 98.19 73 VAL A CA 1
ATOM 613 C C . VAL A 1 73 ? -3.441 -1.599 -5.934 1 98.19 73 VAL A C 1
ATOM 615 O O . VAL A 1 73 ? -2.688 -1.075 -6.758 1 98.19 73 VAL A O 1
ATOM 618 N N . VAL A 1 74 ? -3.348 -2.857 -5.598 1 97.06 74 VAL A N 1
ATOM 619 C CA . VAL A 1 74 ? -2.488 -3.836 -6.254 1 97.06 74 VAL A CA 1
ATOM 620 C C . VAL A 1 74 ? -3.344 -4.926 -6.898 1 97.06 74 VAL A C 1
ATOM 622 O O . VAL A 1 74 ? -4.137 -5.582 -6.223 1 97.06 74 VAL A O 1
ATOM 625 N N . ILE A 1 75 ? -3.207 -5.059 -8.148 1 96.19 75 ILE A N 1
ATOM 626 C CA . ILE A 1 75 ? -3.93 -6.098 -8.875 1 96.19 75 ILE A CA 1
ATOM 627 C C . ILE A 1 75 ? -2.939 -7.113 -9.438 1 96.19 75 ILE A C 1
ATOM 629 O O . ILE A 1 75 ? -1.915 -6.738 -10.016 1 96.19 75 ILE A O 1
ATOM 633 N N . GLY A 1 76 ? -3.25 -8.367 -9.312 1 94.44 76 GLY A N 1
ATOM 634 C CA . GLY A 1 76 ? -2.414 -9.43 -9.844 1 94.44 76 GLY A CA 1
ATOM 635 C C . GLY A 1 76 ? -3.209 -10.547 -10.492 1 94.44 76 GLY A C 1
ATOM 636 O O . GLY A 1 76 ? -4.391 -10.727 -10.195 1 94.44 76 GLY A O 1
ATOM 637 N N . GLN A 1 77 ? -2.508 -11.117 -11.359 1 91.19 77 GLN A N 1
ATOM 638 C CA . GLN A 1 77 ? -3.123 -12.242 -12.062 1 91.19 77 GLN A CA 1
ATOM 639 C C . GLN A 1 77 ? -3.189 -13.477 -11.164 1 91.19 77 GLN A C 1
ATOM 641 O O . GLN A 1 77 ? -2.299 -13.703 -10.344 1 91.19 77 GLN A O 1
ATOM 646 N N . LYS A 1 78 ? -4.312 -14.203 -11.312 1 85.88 78 LYS A N 1
ATOM 647 C CA . LYS A 1 78 ? -4.535 -15.477 -10.633 1 85.88 78 LYS A CA 1
ATOM 648 C C . LYS A 1 78 ? -4.773 -16.594 -11.641 1 85.88 78 LYS A C 1
ATOM 650 O O . LYS A 1 78 ? -5.539 -16.438 -12.594 1 85.88 78 LYS A O 1
ATOM 655 N N . ARG A 1 79 ? -4.031 -17.734 -11.68 1 77.81 79 ARG A N 1
ATOM 656 C CA . ARG A 1 79 ? -4.18 -18.828 -12.648 1 77.81 79 ARG A CA 1
ATOM 657 C C . ARG A 1 79 ? -4.836 -20.047 -12.008 1 77.81 79 ARG A C 1
ATOM 659 O O . ARG A 1 79 ? -4.195 -21.078 -11.852 1 77.81 79 ARG A O 1
ATOM 666 N N . ASP A 1 80 ? -6.078 -19.984 -11.812 1 68.5 80 ASP A N 1
ATOM 667 C CA . ASP A 1 80 ? -6.945 -21.078 -11.383 1 68.5 80 ASP A CA 1
ATOM 668 C C . ASP A 1 80 ? -6.426 -21.719 -10.094 1 68.5 80 ASP A C 1
ATOM 670 O O . ASP A 1 80 ? -6.621 -22.922 -9.867 1 68.5 80 ASP A O 1
ATOM 674 N N . VAL A 1 81 ? -5.602 -21.031 -9.445 1 74.88 81 VAL A N 1
ATOM 675 C CA . VAL A 1 81 ? -5.148 -21.531 -8.156 1 74.88 81 VAL A CA 1
ATOM 676 C C . VAL A 1 81 ? -5.422 -20.5 -7.066 1 74.88 81 VAL A C 1
ATOM 678 O O . VAL A 1 81 ? -5.637 -19.328 -7.363 1 74.88 81 VAL A O 1
ATOM 681 N N . CYS A 1 82 ? -5.523 -21.047 -5.809 1 76.31 82 CYS A N 1
ATOM 682 C CA . CYS A 1 82 ? -5.699 -20.156 -4.668 1 76.31 82 CYS A CA 1
ATOM 683 C C . CYS A 1 82 ? -4.406 -19.406 -4.359 1 76.31 82 CYS A C 1
ATOM 685 O O . CYS A 1 82 ? -3.326 -20 -4.367 1 76.31 82 CYS A O 1
ATOM 687 N N . VAL A 1 83 ? -4.461 -18.125 -4.426 1 87.31 83 VAL A N 1
ATOM 688 C CA . VAL A 1 83 ? -3.326 -17.312 -4.02 1 87.31 83 VAL A CA 1
ATOM 689 C C . VAL A 1 83 ? -3.572 -16.734 -2.623 1 87.31 83 VAL A C 1
ATOM 691 O O . VAL A 1 83 ? -4.59 -16.078 -2.383 1 87.31 83 VAL A O 1
ATOM 694 N N . LEU A 1 84 ? -2.734 -17.156 -1.664 1 91.31 84 LEU A N 1
ATOM 695 C CA . LEU A 1 84 ? -2.783 -16.547 -0.336 1 91.31 84 LEU A CA 1
ATOM 696 C C . LEU A 1 84 ? -1.951 -15.266 -0.29 1 91.31 84 LEU A C 1
ATOM 698 O O . LEU A 1 84 ? -0.806 -15.25 -0.748 1 91.31 84 LEU A O 1
ATOM 702 N N . VAL A 1 85 ? -2.596 -14.227 0.193 1 93.12 85 VAL A N 1
ATOM 703 C CA . VAL A 1 85 ? -1.94 -12.922 0.237 1 93.12 85 VAL A CA 1
ATOM 704 C C . VAL A 1 85 ? -2.016 -12.352 1.652 1 93.12 85 VAL A C 1
ATOM 706 O O . VAL A 1 85 ? -3.055 -12.445 2.311 1 93.12 85 VAL A O 1
ATOM 709 N N . THR A 1 86 ? -0.901 -11.844 2.133 1 93.88 86 THR A N 1
ATOM 710 C CA . THR A 1 86 ? -0.84 -11.125 3.402 1 93.88 86 THR A CA 1
ATOM 711 C C . THR A 1 86 ? -0.252 -9.734 3.207 1 93.88 86 THR A C 1
ATOM 713 O O . THR A 1 86 ? 0.607 -9.531 2.348 1 93.88 86 THR A O 1
ATOM 716 N N . SER A 1 87 ? -0.753 -8.773 4 1 94.06 87 SER A N 1
ATOM 717 C CA . SER A 1 87 ? -0.253 -7.402 3.912 1 94.06 87 SER A CA 1
ATOM 718 C C . SER A 1 87 ? -0.022 -6.809 5.297 1 94.06 87 SER A C 1
ATOM 720 O O . SER A 1 87 ? -0.688 -7.191 6.262 1 94.06 87 SER A O 1
ATOM 722 N N . ARG A 1 88 ? 0.97 -5.988 5.398 1 94.69 88 ARG A N 1
ATOM 723 C CA . ARG A 1 88 ? 1.28 -5.266 6.629 1 94.69 88 ARG A CA 1
ATOM 724 C C . ARG A 1 88 ? 1.754 -3.848 6.324 1 94.69 88 ARG A C 1
ATOM 726 O O . ARG A 1 88 ? 2.281 -3.582 5.246 1 94.69 88 ARG A O 1
ATOM 733 N N . CYS A 1 89 ? 1.513 -2.959 7.297 1 95.69 89 CYS A N 1
ATOM 734 C CA . CYS A 1 89 ? 1.957 -1.578 7.141 1 95.69 89 CYS A CA 1
ATOM 735 C C . CYS A 1 89 ? 2.707 -1.102 8.375 1 95.69 89 CYS A C 1
ATOM 737 O O . CYS A 1 89 ? 2.412 -1.537 9.492 1 95.69 89 CYS A O 1
ATOM 739 N N . ALA A 1 90 ? 3.652 -0.277 8.141 1 95.81 90 ALA A N 1
ATOM 740 C CA . ALA A 1 90 ? 4.43 0.323 9.219 1 95.81 90 ALA A CA 1
ATOM 741 C C . ALA A 1 90 ? 4.445 1.845 9.102 1 95.81 90 ALA A C 1
ATOM 743 O O . ALA A 1 90 ? 4.734 2.389 8.031 1 95.81 90 ALA A O 1
ATOM 744 N N . TRP A 1 91 ? 4.125 2.609 10.203 1 93.5 91 TRP A N 1
ATOM 745 C CA . TRP A 1 91 ? 4.227 4.059 10.344 1 93.5 91 TRP A CA 1
ATOM 746 C C . TRP A 1 91 ? 4.367 4.449 11.812 1 93.5 91 TRP A C 1
ATOM 748 O O . TRP A 1 91 ? 4.227 3.605 12.703 1 93.5 91 TRP A O 1
ATOM 758 N N . ASP A 1 92 ? 4.789 5.625 12.32 1 87.06 92 ASP A N 1
ATOM 759 C CA . ASP A 1 92 ? 5.121 5.965 13.703 1 87.06 92 ASP A CA 1
ATOM 760 C C . ASP A 1 92 ? 4.008 6.789 14.344 1 87.06 92 ASP A C 1
ATOM 762 O O . ASP A 1 92 ? 4.039 7.047 15.547 1 87.06 92 ASP A O 1
ATOM 766 N N . ASP A 1 93 ? 3.01 7.18 13.711 1 88.44 93 ASP A N 1
ATOM 767 C CA . ASP A 1 93 ? 2.029 8.102 14.281 1 88.44 93 ASP A CA 1
ATOM 768 C C . ASP A 1 93 ? 0.803 7.344 14.789 1 88.44 93 ASP A C 1
ATOM 770 O O . ASP A 1 93 ? 0.182 6.582 14.047 1 88.44 93 ASP A O 1
ATOM 774 N N . LYS A 1 94 ? 0.319 7.738 15.969 1 90.5 94 LYS A N 1
ATOM 775 C CA . LYS A 1 94 ? -0.754 7.016 16.641 1 90.5 94 LYS A CA 1
ATOM 776 C C . LYS A 1 94 ? -2.119 7.414 16.094 1 90.5 94 LYS A C 1
ATOM 778 O O . LYS A 1 94 ? -3.109 6.707 16.297 1 90.5 94 LYS A O 1
ATOM 783 N N . LEU A 1 95 ? -2.203 8.562 15.477 1 92.12 95 LEU A N 1
ATOM 784 C CA . LEU A 1 95 ? -3.49 9.047 14.984 1 92.12 95 LEU A CA 1
ATOM 785 C C . LEU A 1 95 ? -3.76 8.539 13.57 1 92.12 95 LEU A C 1
ATOM 787 O O . LEU A 1 95 ? -4.895 8.594 13.094 1 92.12 95 LEU A O 1
ATOM 791 N N . ASP A 1 96 ? -2.727 8.062 12.953 1 95.38 96 ASP A N 1
ATOM 792 C CA . ASP A 1 96 ? -2.918 7.465 11.641 1 95.38 96 ASP A CA 1
ATOM 793 C C . ASP A 1 96 ? -3.633 6.117 11.742 1 95.38 96 ASP A C 1
ATOM 795 O O . ASP A 1 96 ? -3.602 5.473 12.797 1 95.38 96 ASP A O 1
ATOM 799 N N . ASN A 1 97 ? -4.332 5.715 10.789 1 96.62 97 ASN A N 1
ATOM 800 C CA . ASN A 1 97 ? -4.969 4.406 10.703 1 96.62 97 ASN A CA 1
ATOM 801 C C . ASN A 1 97 ? -5.094 3.943 9.25 1 96.62 97 ASN A C 1
ATOM 803 O O . ASN A 1 97 ? -4.73 4.676 8.328 1 96.62 97 ASN A O 1
ATOM 807 N N . TYR A 1 98 ? -5.441 2.744 9.062 1 96.94 98 TYR A N 1
ATOM 808 C CA . TYR A 1 98 ? -5.566 2.252 7.691 1 96.94 98 TYR A CA 1
ATOM 809 C C . TYR A 1 98 ? -6.559 1.098 7.613 1 96.94 98 TYR A C 1
ATOM 811 O O . TYR A 1 98 ? -6.961 0.547 8.641 1 96.94 98 TYR A O 1
ATOM 819 N N . VAL A 1 99 ? -6.957 0.81 6.441 1 97.75 99 VAL A N 1
ATOM 820 C CA . VAL A 1 99 ? -7.773 -0.345 6.082 1 97.75 99 VAL A CA 1
ATOM 821 C C . VAL A 1 99 ? -7.113 -1.112 4.941 1 97.75 99 VAL A C 1
ATOM 823 O O . VAL A 1 99 ? -6.551 -0.509 4.023 1 97.75 99 VAL A O 1
ATOM 826 N N . SER A 1 100 ? -7.156 -2.445 5.051 1 97.19 100 SER A N 1
ATOM 827 C CA . SER A 1 100 ? -6.727 -3.326 3.969 1 97.19 100 SER A CA 1
ATOM 828 C C . SER A 1 100 ? -7.805 -4.352 3.629 1 97.19 100 SER A C 1
ATOM 830 O O . SER A 1 100 ? -8.406 -4.949 4.523 1 97.19 100 SER A O 1
ATOM 832 N N . TYR A 1 101 ? -8.031 -4.52 2.395 1 97.56 101 TYR A N 1
ATOM 833 C CA . TYR A 1 101 ? -8.984 -5.52 1.944 1 97.56 101 TYR A CA 1
ATOM 834 C C . TYR A 1 101 ? -8.516 -6.18 0.652 1 97.56 101 TYR A C 1
ATOM 836 O O . TYR A 1 101 ? -8.008 -5.508 -0.245 1 97.56 101 TYR A O 1
ATOM 844 N N . THR A 1 102 ? -8.648 -7.52 0.585 1 96.62 102 THR A N 1
ATOM 845 C CA . THR A 1 102 ? -8.266 -8.281 -0.598 1 96.62 102 THR A CA 1
ATOM 846 C C . THR A 1 102 ? -9.484 -8.953 -1.229 1 96.62 102 THR A C 1
ATOM 848 O O . THR A 1 102 ? -10.25 -9.625 -0.542 1 96.62 102 THR A O 1
ATOM 851 N N . PHE A 1 103 ? -9.625 -8.648 -2.465 1 96.38 103 PHE A N 1
ATOM 852 C CA . PHE A 1 103 ? -10.625 -9.297 -3.297 1 96.38 103 PHE A CA 1
ATOM 853 C C . PHE A 1 103 ? -9.984 -10.32 -4.223 1 96.38 103 PHE A C 1
ATOM 855 O O . PHE A 1 103 ? -8.844 -10.148 -4.648 1 96.38 103 PHE A O 1
ATOM 862 N N . GLN A 1 104 ? -10.75 -11.398 -4.5 1 93.69 104 GLN A N 1
ATOM 863 C CA . GLN A 1 104 ? -10.258 -12.375 -5.469 1 93.69 104 GLN A CA 1
ATOM 864 C C . GLN A 1 104 ? -11.398 -12.977 -6.273 1 93.69 104 GLN A C 1
ATOM 866 O O . GLN A 1 104 ? -12.5 -13.172 -5.754 1 93.69 104 GLN A O 1
ATOM 871 N N . ASN A 1 105 ? -11.227 -13.219 -7.457 1 91.75 105 ASN A N 1
ATOM 872 C CA . ASN A 1 105 ? -12.062 -14.07 -8.297 1 91.75 105 ASN A CA 1
ATOM 873 C C . ASN A 1 105 ? -11.242 -15.148 -8.992 1 91.75 105 ASN A C 1
ATOM 875 O O . ASN A 1 105 ? -10.148 -15.492 -8.547 1 91.75 105 ASN A O 1
ATOM 879 N N . GLN A 1 106 ? -11.711 -15.742 -10.023 1 89.56 106 GLN A N 1
ATOM 880 C CA . GLN A 1 106 ? -11.023 -16.859 -10.664 1 89.56 106 GLN A CA 1
ATOM 881 C C . GLN A 1 106 ? -9.781 -16.391 -11.406 1 89.56 106 GLN A C 1
ATOM 883 O O . GLN A 1 106 ? -8.836 -17.156 -11.602 1 89.56 106 GLN A O 1
ATOM 888 N N . HIS A 1 107 ? -9.695 -15.133 -11.727 1 91.5 107 HIS A N 1
ATOM 889 C CA . HIS A 1 107 ? -8.688 -14.664 -12.672 1 91.5 107 HIS A CA 1
ATOM 890 C C . HIS A 1 107 ? -7.703 -13.719 -12 1 91.5 107 HIS A C 1
ATOM 892 O O . HIS A 1 107 ? -6.555 -13.602 -12.438 1 91.5 107 HIS A O 1
ATOM 898 N N . ILE A 1 108 ? -8.164 -13.031 -10.898 1 93.94 108 ILE A N 1
ATOM 899 C CA . ILE A 1 108 ? -7.281 -12.008 -10.352 1 93.94 108 ILE A CA 1
ATOM 900 C C . ILE A 1 108 ? -7.371 -12.016 -8.828 1 93.94 108 ILE A C 1
ATOM 902 O O . ILE A 1 108 ? -8.328 -12.547 -8.258 1 93.94 108 ILE A O 1
ATOM 906 N N . PHE A 1 109 ? -6.367 -11.461 -8.227 1 95 109 PHE A N 1
ATOM 907 C CA . PHE A 1 109 ? -6.48 -10.898 -6.883 1 95 109 PHE A CA 1
ATOM 908 C C . PHE A 1 109 ? -6.277 -9.391 -6.906 1 95 109 PHE A C 1
ATOM 910 O O . PHE A 1 109 ? -5.629 -8.859 -7.809 1 95 109 PHE A O 1
ATOM 917 N N . CYS A 1 110 ? -6.891 -8.789 -5.945 1 97.06 110 CYS A N 1
ATOM 918 C CA . CYS A 1 110 ? -6.742 -7.344 -5.789 1 97.06 110 CYS A CA 1
ATOM 919 C C . CYS A 1 110 ? -6.703 -6.961 -4.312 1 97.06 110 CYS A C 1
ATOM 921 O O . CYS A 1 110 ? -7.625 -7.273 -3.561 1 97.06 110 CYS A O 1
ATOM 923 N N . THR A 1 111 ? -5.656 -6.367 -3.939 1 97.38 111 THR A N 1
ATOM 924 C CA . THR A 1 111 ? -5.539 -5.824 -2.59 1 97.38 111 THR A CA 1
ATOM 925 C C . THR A 1 111 ? -5.613 -4.301 -2.609 1 97.38 111 THR A C 1
ATOM 927 O O . THR A 1 111 ? -4.871 -3.646 -3.342 1 97.38 111 THR A O 1
ATOM 930 N N . ALA A 1 112 ? -6.52 -3.799 -1.878 1 98.5 112 ALA A N 1
ATOM 931 C CA . ALA A 1 112 ? -6.652 -2.352 -1.729 1 98.5 112 ALA A CA 1
ATOM 932 C C . ALA A 1 112 ? -6.309 -1.914 -0.308 1 98.5 112 ALA A C 1
ATOM 934 O O . ALA A 1 112 ? -6.707 -2.562 0.662 1 98.5 112 ALA A O 1
ATOM 935 N N . ASN A 1 113 ? -5.547 -0.903 -0.226 1 98.12 113 ASN A N 1
ATOM 936 C CA . ASN A 1 113 ? -5.184 -0.273 1.038 1 98.12 113 ASN A CA 1
ATOM 937 C C . ASN A 1 113 ? -5.578 1.2 1.065 1 98.12 113 ASN A C 1
ATOM 939 O O . ASN A 1 113 ? -5.367 1.923 0.089 1 98.12 113 ASN A O 1
ATOM 943 N N . VAL A 1 114 ? -6.184 1.611 2.188 1 98.56 114 VAL A N 1
ATOM 944 C CA . VAL A 1 114 ? -6.508 3.02 2.383 1 98.56 114 VAL A CA 1
ATOM 945 C C . VAL A 1 114 ? -5.879 3.521 3.68 1 98.56 114 VAL A C 1
ATOM 947 O O . VAL A 1 114 ? -6.066 2.924 4.742 1 98.56 114 VAL A O 1
ATOM 950 N N . PHE A 1 115 ? -5.18 4.629 3.547 1 97.75 115 PHE A N 1
ATOM 951 C CA . PHE A 1 115 ? -4.512 5.219 4.703 1 97.75 115 PHE A CA 1
ATOM 952 C C . PHE A 1 115 ? -5.125 6.566 5.055 1 97.75 115 PHE A C 1
ATOM 954 O O . PHE A 1 115 ? -5.328 7.41 4.18 1 97.75 115 PHE A O 1
ATOM 961 N N . GLY A 1 116 ? -5.543 6.734 6.281 1 97.12 116 GLY A N 1
ATOM 962 C CA . GLY A 1 116 ? -5.816 8.039 6.855 1 97.12 116 GLY A 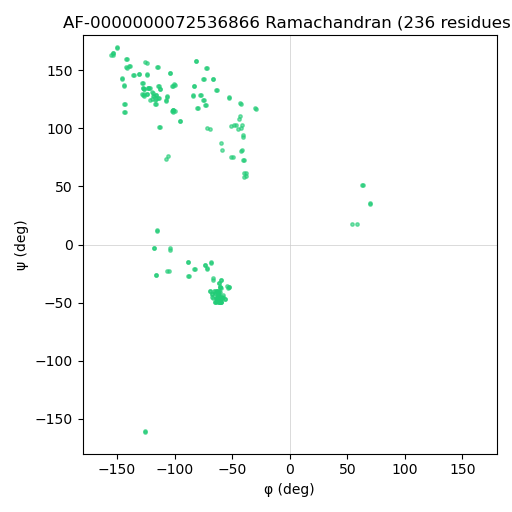CA 1
ATOM 963 C C . GLY A 1 116 ? -4.648 8.609 7.645 1 97.12 116 GLY A C 1
ATOM 964 O O . GLY A 1 116 ? -4.383 8.172 8.766 1 97.12 116 GLY A O 1
ATOM 965 N N . ILE A 1 117 ? -3.988 9.594 7.086 1 96.25 117 ILE A N 1
ATOM 966 C CA . ILE A 1 117 ? -2.801 10.195 7.688 1 96.25 117 ILE A CA 1
ATOM 967 C C . ILE A 1 117 ? -3.17 11.516 8.359 1 96.25 117 ILE A C 1
ATOM 969 O O . ILE A 1 117 ? -3.506 12.484 7.68 1 96.25 117 ILE A O 1
ATOM 973 N N . TYR A 1 118 ? -3.025 11.555 9.672 1 94.12 118 TYR A N 1
ATOM 974 C CA . TYR A 1 118 ? -3.449 12.727 10.438 1 94.12 118 TYR A CA 1
ATOM 975 C C . TYR A 1 118 ? -2.48 13.883 10.25 1 94.12 118 TYR A C 1
ATOM 977 O O . TYR A 1 118 ? -1.264 13.711 10.352 1 94.12 118 TYR A O 1
ATOM 985 N N . SER A 1 119 ? -3.035 15.055 9.805 1 86.69 119 SER A N 1
ATOM 986 C CA . SER A 1 119 ? -2.234 16.266 9.625 1 86.69 119 SER A CA 1
ATOM 987 C C . SER A 1 119 ? -2.43 17.234 10.781 1 86.69 119 SER A C 1
ATOM 989 O O . SER A 1 119 ? -3.564 17.531 11.156 1 86.69 119 SER A O 1
ATOM 991 N N . GLU A 1 120 ? -1.396 17.375 11.453 1 75.25 120 GLU A N 1
ATOM 992 C CA . GLU A 1 120 ? -1.499 18.344 12.547 1 75.25 120 GLU A CA 1
ATOM 993 C C . GLU A 1 120 ? -1.684 19.766 12.023 1 75.25 120 GLU A C 1
ATOM 995 O O . GLU A 1 120 ? -1.238 20.078 10.914 1 75.25 120 GLU A O 1
ATOM 1000 N N . MET B 1 1 ? 36.156 47.938 14.305 1 36.75 1 MET B N 1
ATOM 1001 C CA . MET B 1 1 ? 35.062 47.781 13.352 1 36.75 1 MET B CA 1
ATOM 1002 C C . MET B 1 1 ? 34.625 46.312 13.25 1 36.75 1 MET B C 1
ATOM 1004 O O . MET B 1 1 ? 35.344 45.5 12.688 1 36.75 1 MET B O 1
ATOM 1008 N N . ASN B 1 2 ? 34.062 45.625 14.312 1 44.28 2 ASN B N 1
ATOM 1009 C CA . ASN B 1 2 ? 33.594 44.25 14.477 1 44.28 2 ASN B CA 1
ATOM 1010 C C . ASN B 1 2 ? 32.5 43.906 13.477 1 44.28 2 ASN B C 1
ATOM 1012 O O . ASN B 1 2 ? 31.438 44.531 13.477 1 44.28 2 ASN B O 1
ATOM 1016 N N . ILE B 1 3 ? 32.875 43.562 12.242 1 50.03 3 ILE B N 1
ATOM 1017 C CA . ILE B 1 3 ? 31.906 43.188 11.227 1 50.03 3 ILE B CA 1
ATOM 1018 C C . ILE B 1 3 ? 30.922 42.156 11.805 1 50.03 3 ILE B C 1
ATOM 1020 O O . ILE B 1 3 ? 31.328 41.125 12.367 1 50.03 3 ILE B O 1
ATOM 1024 N N . PRO B 1 4 ? 29.688 42.531 12.172 1 52.59 4 PRO B N 1
ATOM 1025 C CA . PRO B 1 4 ? 28.719 41.531 12.641 1 52.59 4 PRO B CA 1
ATOM 1026 C C . PRO B 1 4 ? 28.656 40.312 11.742 1 52.59 4 PRO B C 1
ATOM 1028 O O . PRO B 1 4 ? 28.719 40.406 10.516 1 52.59 4 PRO B O 1
ATOM 1031 N N . LYS B 1 5 ? 29.25 39.219 12.125 1 49.81 5 LYS B N 1
ATOM 1032 C CA . LYS B 1 5 ? 29.062 37.938 11.414 1 49.81 5 LYS B CA 1
ATOM 1033 C C . LYS B 1 5 ? 27.609 37.75 11 1 49.81 5 LYS B C 1
ATOM 1035 O O . LYS B 1 5 ? 26.703 37.938 11.812 1 49.81 5 LYS B O 1
ATOM 1040 N N . GLU B 1 6 ? 27.219 38.156 9.805 1 47.25 6 GLU B N 1
ATOM 1041 C CA . GLU B 1 6 ? 25.891 37.812 9.32 1 47.25 6 GLU B CA 1
ATOM 1042 C C . GLU B 1 6 ? 25.562 36.344 9.633 1 47.25 6 GLU B C 1
ATOM 1044 O O . GLU B 1 6 ? 26.422 35.469 9.555 1 47.25 6 GLU B O 1
ATOM 1049 N N . PRO B 1 7 ? 24.625 36 10.539 1 45.22 7 PRO B N 1
ATOM 1050 C CA . PRO B 1 7 ? 24.25 34.594 10.742 1 45.22 7 PRO B CA 1
ATOM 1051 C C . PRO B 1 7 ? 24.109 33.844 9.43 1 45.22 7 PRO B C 1
ATOM 1053 O O . PRO B 1 7 ? 23.484 34.312 8.492 1 45.22 7 PRO B O 1
ATOM 1056 N N . THR B 1 8 ? 25.141 33.375 8.781 1 48.66 8 THR B N 1
ATOM 1057 C CA . THR B 1 8 ? 24.969 32.438 7.668 1 48.66 8 THR B CA 1
ATOM 1058 C C . THR B 1 8 ? 23.844 31.453 7.965 1 48.66 8 THR B C 1
ATOM 1060 O O . THR B 1 8 ? 23.969 30.609 8.867 1 48.66 8 THR B O 1
ATOM 1063 N N . TYR B 1 9 ? 22.625 31.844 8.148 1 46.12 9 TYR B N 1
ATOM 1064 C CA . TYR B 1 9 ? 21.531 30.875 8.172 1 46.12 9 TYR B CA 1
ATOM 1065 C C . TYR B 1 9 ? 21.734 29.797 7.117 1 46.12 9 TYR B C 1
ATOM 1067 O O . TYR B 1 9 ? 21.75 30.078 5.922 1 46.12 9 TYR B O 1
ATOM 1075 N N . ARG B 1 10 ? 22.734 29.062 7.066 1 44.88 10 ARG B N 1
ATOM 1076 C CA . ARG B 1 10 ? 22.781 27.906 6.18 1 44.88 10 ARG B CA 1
ATOM 1077 C C . ARG B 1 10 ? 21.438 27.188 6.152 1 44.88 10 ARG B C 1
ATOM 1079 O O . ARG B 1 10 ? 21.016 26.594 7.16 1 44.88 10 ARG B O 1
ATOM 1086 N N . MET B 1 11 ? 20.359 27.625 5.566 1 48.88 11 MET B N 1
ATOM 1087 C CA . MET B 1 11 ? 19.094 26.906 5.41 1 48.88 11 MET B CA 1
ATOM 1088 C C . MET B 1 11 ? 19.328 25.516 4.824 1 48.88 11 MET B C 1
ATOM 1090 O O . MET B 1 11 ? 19.938 25.375 3.766 1 48.88 11 MET B O 1
ATOM 1094 N N . GLU B 1 12 ? 19.828 24.562 5.578 1 52.44 12 GLU B N 1
ATOM 1095 C CA . GLU B 1 12 ? 19.922 23.219 5.02 1 52.44 12 GLU B CA 1
ATOM 1096 C C . GLU B 1 12 ? 18.828 22.969 3.99 1 52.44 12 GLU B C 1
ATOM 1098 O O . GLU B 1 12 ? 17.703 23.438 4.152 1 52.44 12 GLU B O 1
ATOM 1103 N N . PRO B 1 13 ? 19.328 22.75 2.764 1 58.09 13 PRO B N 1
ATOM 1104 C CA . PRO B 1 13 ? 18.359 22.5 1.698 1 58.09 13 PRO B CA 1
ATOM 1105 C C . PRO B 1 13 ? 17.234 21.562 2.131 1 58.09 13 PRO B C 1
ATOM 1107 O O . PRO B 1 13 ? 17.453 20.672 2.943 1 58.09 13 PRO B O 1
ATOM 1110 N N . HIS B 1 14 ? 16.031 21.984 2.066 1 77 14 HIS B N 1
ATOM 1111 C CA . HIS B 1 14 ? 14.852 21.156 2.301 1 77 14 HIS B CA 1
ATOM 1112 C C . HIS B 1 14 ? 14.992 19.781 1.636 1 77 14 HIS B C 1
ATOM 1114 O O . HIS B 1 14 ? 15.258 19.703 0.434 1 77 14 HIS B O 1
ATOM 1120 N N . ARG B 1 15 ? 15.336 18.797 2.449 1 89.5 15 ARG B N 1
ATOM 1121 C CA . ARG B 1 15 ? 15.43 17.438 1.938 1 89.5 15 ARG B CA 1
ATOM 1122 C C . ARG B 1 15 ? 14.055 16.875 1.585 1 89.5 15 ARG B C 1
ATOM 1124 O O . ARG B 1 15 ? 13.336 16.375 2.455 1 89.5 15 ARG B O 1
ATOM 1131 N N . LYS B 1 16 ? 13.711 16.891 0.361 1 93.69 16 LYS B N 1
ATOM 1132 C CA . LYS B 1 16 ? 12.438 16.375 -0.133 1 93.69 16 LYS B CA 1
ATOM 1133 C C . LYS B 1 16 ? 12.484 14.859 -0.294 1 93.69 16 LYS B C 1
ATOM 1135 O O . LYS B 1 16 ? 13.562 14.273 -0.396 1 93.69 16 LYS B O 1
ATOM 1140 N N . PHE B 1 17 ? 11.367 14.273 -0.287 1 97 17 PHE B N 1
ATOM 1141 C CA . PHE B 1 17 ? 11.273 12.844 -0.565 1 97 17 PHE B CA 1
ATOM 1142 C C . PHE B 1 17 ? 11.969 12.5 -1.877 1 97 17 PHE B C 1
ATOM 1144 O O . PHE B 1 17 ? 11.727 13.141 -2.902 1 97 17 PHE B O 1
ATOM 1151 N N . ASP B 1 18 ? 12.883 11.555 -1.879 1 97.31 18 ASP B N 1
ATOM 1152 C CA . ASP B 1 18 ? 13.664 11.141 -3.039 1 97.31 18 ASP B CA 1
ATOM 1153 C C . ASP B 1 18 ? 13.32 9.711 -3.453 1 97.31 18 ASP B C 1
ATOM 1155 O O . ASP B 1 18 ? 13.836 8.75 -2.875 1 97.31 18 ASP B O 1
ATOM 1159 N N . PRO B 1 19 ? 12.516 9.555 -4.477 1 97.5 19 PRO B N 1
ATOM 1160 C CA . PRO B 1 19 ? 12.062 8.211 -4.848 1 97.5 19 PRO B CA 1
ATOM 1161 C C . PRO B 1 19 ? 13.203 7.281 -5.238 1 97.5 19 PRO B C 1
ATOM 1163 O O . PRO B 1 19 ? 13.133 6.07 -5.016 1 97.5 19 PRO B O 1
ATOM 1166 N N . CYS B 1 20 ? 14.258 7.844 -5.844 1 97.88 20 CYS B N 1
ATOM 1167 C CA . CYS B 1 20 ? 15.375 7.016 -6.281 1 97.88 20 CYS B CA 1
ATOM 1168 C C . CYS B 1 20 ? 16.078 6.383 -5.09 1 97.88 20 CYS B C 1
ATOM 1170 O O . CYS B 1 20 ? 16.344 5.18 -5.086 1 97.88 20 CYS B O 1
ATOM 1172 N N . LYS B 1 21 ? 16.391 7.16 -4.145 1 98.25 21 LYS B N 1
ATOM 1173 C CA . LYS B 1 21 ? 17.047 6.652 -2.938 1 98.25 21 LYS B CA 1
ATOM 1174 C C . LYS B 1 21 ? 16.141 5.652 -2.213 1 98.25 21 LYS B C 1
ATOM 1176 O O . LYS B 1 21 ? 16.609 4.613 -1.748 1 98.25 21 LYS B O 1
ATOM 1181 N N . VAL B 1 22 ? 14.867 5.996 -2.062 1 98.56 22 VAL B N 1
ATOM 1182 C CA . VAL B 1 22 ? 13.914 5.125 -1.378 1 98.56 22 VAL B CA 1
ATOM 1183 C C . VAL B 1 22 ? 13.805 3.797 -2.123 1 98.56 22 VAL B C 1
ATOM 1185 O O . VAL B 1 22 ? 13.781 2.73 -1.505 1 98.56 22 VAL B O 1
ATOM 1188 N N . GLU B 1 23 ? 13.781 3.852 -3.426 1 98.56 23 GLU B N 1
ATOM 1189 C CA . GLU B 1 23 ? 13.672 2.637 -4.227 1 98.56 23 GLU B CA 1
ATOM 1190 C C . GLU B 1 23 ? 14.867 1.718 -4.004 1 98.56 23 GLU B C 1
ATOM 1192 O O . GLU B 1 23 ? 14.719 0.496 -3.936 1 98.56 23 GLU B O 1
ATOM 1197 N N . GLU B 1 24 ? 15.992 2.289 -3.969 1 98.56 24 GLU B N 1
ATOM 1198 C CA . GLU B 1 24 ? 17.203 1.508 -3.719 1 98.56 24 GLU B CA 1
ATOM 1199 C C . GLU B 1 24 ? 17.109 0.767 -2.389 1 98.56 24 GLU B C 1
ATOM 1201 O O . GLU B 1 24 ? 17.484 -0.408 -2.301 1 98.56 24 GLU B 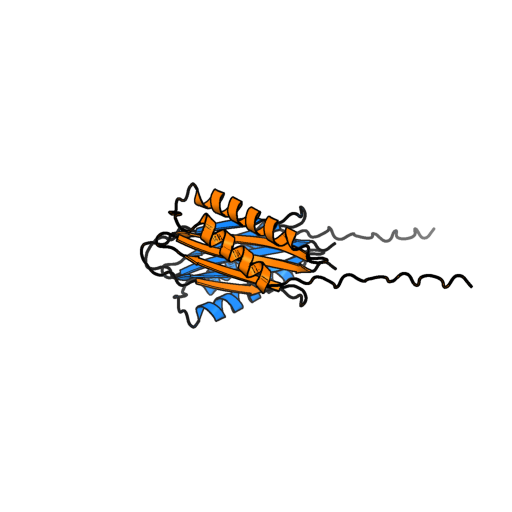O 1
ATOM 1206 N N . ILE B 1 25 ? 16.672 1.451 -1.401 1 98.75 25 ILE B N 1
ATOM 1207 C CA . ILE B 1 25 ? 16.516 0.854 -0.079 1 98.75 25 ILE B CA 1
ATOM 1208 C C . ILE B 1 25 ? 15.523 -0.309 -0.153 1 98.75 25 ILE B C 1
ATOM 1210 O O . ILE B 1 25 ? 15.805 -1.402 0.344 1 98.75 25 ILE B O 1
ATOM 1214 N N . VAL B 1 26 ? 14.336 -0.13 -0.758 1 98.75 26 VAL B N 1
ATOM 1215 C CA . VAL B 1 26 ? 13.281 -1.134 -0.852 1 98.75 26 VAL B CA 1
ATOM 1216 C C . VAL B 1 26 ? 13.805 -2.367 -1.585 1 98.75 26 VAL B C 1
ATOM 1218 O O . VAL B 1 26 ? 13.648 -3.494 -1.111 1 98.75 26 VAL B O 1
ATOM 1221 N N . LYS B 1 27 ? 14.508 -2.107 -2.689 1 98.38 27 LYS B N 1
ATOM 1222 C CA . LYS B 1 27 ? 15.062 -3.193 -3.488 1 98.38 27 LYS B CA 1
ATOM 1223 C C . LYS B 1 27 ? 16.047 -4.027 -2.67 1 98.38 27 LYS B C 1
ATOM 1225 O O . LYS B 1 27 ? 15.969 -5.258 -2.658 1 98.38 27 LYS B O 1
ATOM 1230 N N . GLU B 1 28 ? 16.906 -3.336 -2.068 1 98.44 28 GLU B N 1
ATOM 1231 C CA . GLU B 1 28 ? 17.938 -4.02 -1.277 1 98.44 28 GLU B CA 1
ATOM 1232 C C . GLU B 1 28 ? 17.297 -4.855 -0.166 1 98.44 28 GLU B C 1
ATOM 1234 O O . GLU B 1 28 ? 17.672 -6.012 0.038 1 98.44 28 GLU B O 1
ATOM 1239 N N . VAL B 1 29 ? 16.391 -4.309 0.575 1 98.62 29 VAL B N 1
ATOM 1240 C CA . VAL B 1 29 ? 15.758 -5.008 1.694 1 98.62 29 VAL B CA 1
ATOM 1241 C C . VAL B 1 29 ? 15.023 -6.242 1.186 1 98.62 29 VAL B C 1
ATOM 1243 O O . VAL B 1 29 ? 15.164 -7.332 1.739 1 98.62 29 VAL B O 1
ATOM 1246 N N . LEU B 1 30 ? 14.188 -6.121 0.154 1 98.19 30 LEU B N 1
ATOM 1247 C CA . LEU B 1 30 ? 13.406 -7.238 -0.361 1 98.19 30 LEU B CA 1
ATOM 1248 C C . LEU B 1 30 ? 14.312 -8.336 -0.901 1 98.19 30 LEU B C 1
ATOM 1250 O O . LEU B 1 30 ? 14.102 -9.516 -0.621 1 98.19 30 LEU B O 1
ATOM 1254 N N . GLU B 1 31 ? 15.289 -7.961 -1.688 1 97.25 31 GLU B N 1
ATOM 1255 C CA . GLU B 1 31 ? 16.203 -8.953 -2.262 1 97.25 31 GLU B CA 1
ATOM 1256 C C . GLU B 1 31 ? 16.969 -9.688 -1.173 1 97.25 31 GLU B C 1
ATOM 1258 O O . GLU B 1 31 ? 17.172 -10.898 -1.254 1 97.25 31 GLU B O 1
ATOM 1263 N N . ASP B 1 32 ? 17.391 -8.984 -0.172 1 97.06 32 ASP B N 1
ATOM 1264 C CA . ASP B 1 32 ? 18.156 -9.578 0.917 1 97.06 32 ASP B CA 1
ATOM 1265 C C . ASP B 1 32 ? 17.281 -10.508 1.76 1 97.06 32 ASP B C 1
ATOM 1267 O O . ASP B 1 32 ? 17.734 -11.594 2.152 1 97.06 32 ASP B O 1
ATOM 1271 N N . ARG B 1 33 ? 16.047 -10.109 2.012 1 96.5 33 ARG B N 1
ATOM 1272 C CA . ARG B 1 33 ? 15.203 -10.828 2.963 1 96.5 33 ARG B CA 1
ATOM 1273 C C . ARG B 1 33 ? 14.445 -11.969 2.281 1 96.5 33 ARG B C 1
ATOM 1275 O O . ARG B 1 33 ? 14.141 -12.984 2.908 1 96.5 33 ARG B O 1
ATOM 1282 N N . LEU B 1 34 ? 14.18 -11.859 0.968 1 95.31 34 LEU B N 1
ATOM 1283 C CA . LEU B 1 34 ? 13.164 -12.734 0.4 1 95.31 34 LEU B CA 1
ATOM 1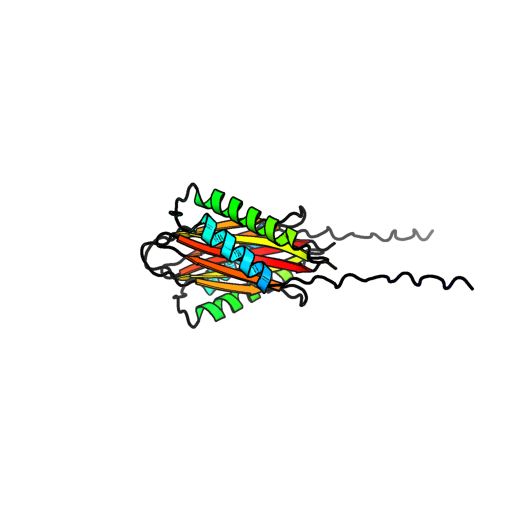284 C C . LEU B 1 34 ? 13.773 -13.648 -0.665 1 95.31 34 LEU B C 1
ATOM 1286 O O . LEU B 1 34 ? 13.086 -14.516 -1.209 1 95.31 34 LEU B O 1
ATOM 1290 N N . GLN B 1 35 ? 15.016 -13.508 -0.968 1 93.31 35 GLN B N 1
ATOM 1291 C CA . GLN B 1 35 ? 15.641 -14.258 -2.055 1 93.31 35 GLN B CA 1
ATOM 1292 C C . GLN B 1 35 ? 15.406 -15.758 -1.886 1 93.31 35 GLN B C 1
ATOM 1294 O O . GLN B 1 35 ? 15.141 -16.469 -2.861 1 93.31 35 GLN B O 1
ATOM 1299 N N . THR B 1 36 ? 15.422 -16.266 -0.654 1 90.5 36 THR B N 1
ATOM 1300 C CA . THR B 1 36 ? 15.281 -17.703 -0.449 1 90.5 36 THR B CA 1
ATOM 1301 C C . THR B 1 36 ? 13.992 -18.016 0.299 1 90.5 36 THR B C 1
ATOM 1303 O O . THR B 1 36 ? 13.797 -19.141 0.756 1 90.5 36 THR B O 1
ATOM 1306 N N . PHE B 1 37 ? 13.18 -17.078 0.403 1 90.94 37 PHE B N 1
ATOM 1307 C CA . PHE B 1 37 ? 11.969 -17.25 1.207 1 90.94 37 PHE B CA 1
ATOM 1308 C C . PHE B 1 37 ? 10.93 -18.062 0.456 1 90.94 37 PHE B C 1
ATOM 1310 O O . PHE B 1 37 ? 10.672 -17.828 -0.724 1 90.94 37 PHE B O 1
ATOM 1317 N N . LYS B 1 38 ? 10.438 -19.109 1.153 1 90.62 38 LYS B N 1
ATOM 1318 C CA . LYS B 1 38 ? 9.305 -19.891 0.681 1 90.62 38 LYS B CA 1
ATOM 1319 C C . LYS B 1 38 ? 8.023 -19.5 1.409 1 90.62 38 LYS B C 1
ATOM 1321 O O . LYS B 1 38 ? 8.008 -19.375 2.635 1 90.62 38 LYS B O 1
ATOM 1326 N N . TYR B 1 39 ? 7.062 -19.391 0.641 1 88.31 39 TYR B N 1
ATOM 1327 C CA . TYR B 1 39 ? 5.832 -18.922 1.263 1 88.31 39 TYR B CA 1
ATOM 1328 C C . TYR B 1 39 ? 5.332 -19.906 2.311 1 88.31 39 TYR B C 1
ATOM 1330 O O . TYR B 1 39 ? 5.246 -21.109 2.05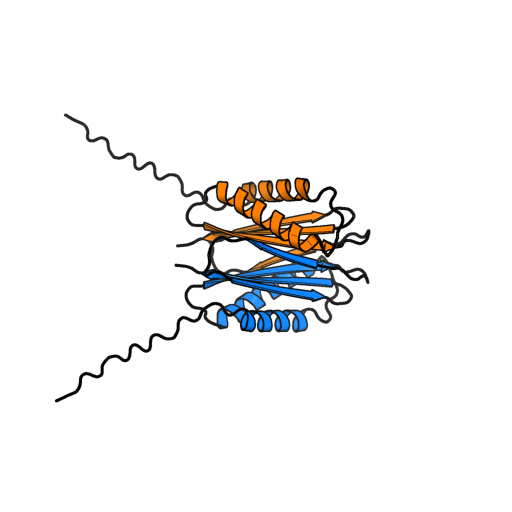1 1 88.31 39 TYR B O 1
ATOM 1338 N N . ASN B 1 40 ? 4.996 -19.344 3.424 1 91.56 40 ASN B N 1
ATOM 1339 C CA . ASN B 1 40 ? 4.34 -20.016 4.543 1 91.56 40 ASN B CA 1
ATOM 1340 C C . ASN B 1 40 ? 3.348 -19.094 5.246 1 91.56 40 ASN B C 1
ATOM 1342 O O . ASN B 1 40 ? 3.744 -18.094 5.852 1 91.56 40 ASN B O 1
ATOM 1346 N N . PRO B 1 41 ? 2.049 -19.453 5.152 1 87.44 41 PRO B N 1
ATOM 1347 C CA . PRO B 1 41 ? 1.023 -18.562 5.688 1 87.44 41 PRO B CA 1
ATOM 1348 C C . PRO B 1 41 ? 1.284 -18.172 7.141 1 87.44 41 PRO B C 1
ATOM 1350 O O . PRO B 1 41 ? 1.002 -17.031 7.535 1 87.44 41 PRO B O 1
ATOM 1353 N N . LYS B 1 42 ? 1.759 -19.047 7.844 1 88.88 42 LYS B N 1
ATOM 1354 C CA . LYS B 1 42 ? 2.008 -18.797 9.258 1 88.88 42 LYS B CA 1
ATOM 1355 C C . LYS B 1 42 ? 3.1 -17.75 9.445 1 88.88 42 LYS B C 1
ATOM 1357 O O . LYS B 1 42 ? 3.025 -16.922 10.359 1 88.88 42 LYS B O 1
ATOM 1362 N N . PHE B 1 43 ? 4.031 -17.703 8.5 1 91.19 43 PHE B N 1
ATOM 1363 C CA . PHE B 1 43 ? 5.199 -16.844 8.695 1 91.19 43 PHE B CA 1
ATOM 1364 C C . PHE B 1 43 ? 5.098 -15.594 7.84 1 91.19 43 PHE B C 1
ATOM 1366 O O . PHE B 1 43 ? 5.797 -14.609 8.086 1 91.19 43 PHE B O 1
ATOM 1373 N N . SER B 1 44 ? 4.332 -15.703 6.812 1 93.69 44 SER B N 1
ATOM 1374 C CA . SER B 1 44 ? 4.293 -14.609 5.848 1 93.69 44 SER B CA 1
ATOM 1375 C C . SER B 1 44 ? 3.814 -13.312 6.496 1 93.69 44 SER B C 1
ATOM 1377 O O . SER B 1 44 ? 4.312 -12.234 6.176 1 93.69 44 SER B O 1
ATOM 1379 N N . ALA B 1 45 ? 2.869 -13.453 7.422 1 92.81 45 ALA B N 1
ATOM 1380 C CA . ALA B 1 45 ? 2.391 -12.258 8.125 1 92.81 45 ALA B CA 1
ATOM 1381 C C . ALA B 1 45 ? 3.508 -11.617 8.938 1 92.81 45 ALA B C 1
ATOM 1383 O O . ALA B 1 45 ? 3.727 -10.406 8.859 1 92.81 45 ALA B O 1
ATOM 1384 N N . ASN B 1 46 ? 4.195 -12.398 9.672 1 95.38 46 ASN B N 1
ATOM 1385 C CA . ASN B 1 46 ? 5.297 -11.914 10.492 1 95.38 46 ASN B CA 1
ATOM 1386 C C . ASN B 1 46 ? 6.418 -11.336 9.641 1 95.38 46 ASN B C 1
ATOM 1388 O O . ASN B 1 46 ? 6.977 -10.281 9.969 1 95.38 46 ASN B O 1
ATOM 1392 N N . PHE B 1 47 ? 6.711 -11.953 8.539 1 95.44 47 PHE B N 1
ATOM 1393 C CA . PHE B 1 47 ? 7.77 -11.477 7.656 1 95.44 47 PHE B CA 1
ATOM 1394 C C . PHE B 1 47 ? 7.383 -10.148 7.016 1 95.44 47 PHE B C 1
ATOM 1396 O O . PHE B 1 47 ? 8.219 -9.25 6.875 1 95.44 47 PHE B O 1
ATOM 1403 N N . SER B 1 48 ? 6.156 -10.07 6.605 1 96.69 48 SER B N 1
ATOM 1404 C CA . SER B 1 48 ? 5.715 -8.805 6.023 1 96.69 48 SER B CA 1
ATOM 1405 C C . SER B 1 48 ? 5.828 -7.664 7.027 1 96.69 48 SER B C 1
ATOM 1407 O O . SER B 1 48 ? 6.176 -6.539 6.66 1 96.69 48 SER B O 1
ATOM 1409 N N . LYS B 1 49 ? 5.527 -7.992 8.32 1 96.88 49 LYS B N 1
ATOM 1410 C CA . LYS B 1 49 ? 5.691 -7.004 9.375 1 96.88 49 LYS B CA 1
ATOM 1411 C C . LYS B 1 49 ? 7.152 -6.598 9.531 1 96.88 49 LYS B C 1
ATOM 1413 O O . LYS B 1 49 ? 7.473 -5.406 9.57 1 96.88 49 LYS B O 1
ATOM 1418 N N . ILE B 1 50 ? 8.031 -7.512 9.609 1 97.75 50 ILE B N 1
ATOM 1419 C CA . ILE B 1 50 ? 9.461 -7.273 9.797 1 97.75 50 ILE B CA 1
ATOM 1420 C C . ILE B 1 50 ? 9.992 -6.434 8.633 1 97.75 50 ILE B C 1
ATOM 1422 O O . ILE B 1 50 ? 10.703 -5.449 8.852 1 97.75 50 ILE B O 1
ATOM 1426 N N . ILE B 1 51 ? 9.617 -6.801 7.445 1 98.25 51 ILE B N 1
ATOM 1427 C CA . ILE B 1 51 ? 10.109 -6.141 6.242 1 98.25 51 ILE B CA 1
ATOM 1428 C C . ILE B 1 51 ? 9.586 -4.707 6.18 1 98.25 51 ILE B C 1
ATOM 1430 O O . ILE B 1 51 ? 10.328 -3.773 5.891 1 98.25 51 ILE B O 1
ATOM 1434 N N . SER B 1 52 ? 8.312 -4.527 6.441 1 98.44 52 SER B N 1
ATOM 1435 C CA . SER B 1 52 ? 7.742 -3.1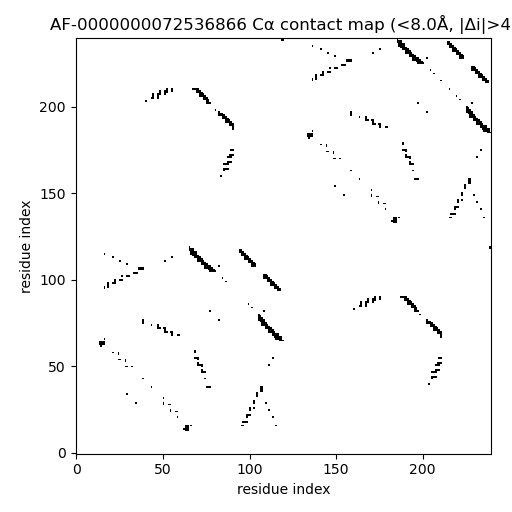88 6.414 1 98.44 52 SER B CA 1
ATOM 1436 C C . SER B 1 52 ? 8.398 -2.285 7.453 1 98.44 52 SER B C 1
ATOM 1438 O O . SER B 1 52 ? 8.703 -1.124 7.172 1 98.44 52 SER B O 1
ATOM 1440 N N . ASP B 1 53 ? 8.633 -2.793 8.664 1 98.44 53 ASP B N 1
ATOM 1441 C CA . ASP B 1 53 ? 9.312 -2.039 9.711 1 98.44 53 ASP B CA 1
ATOM 1442 C C . ASP B 1 53 ? 10.734 -1.671 9.289 1 98.44 53 ASP B C 1
ATOM 1444 O O . ASP B 1 53 ? 11.172 -0.535 9.484 1 98.44 53 ASP B O 1
ATOM 1448 N N . GLU B 1 54 ? 11.414 -2.619 8.727 1 98.75 54 GLU B N 1
ATOM 1449 C CA . GLU B 1 54 ? 12.797 -2.383 8.305 1 98.75 54 GLU B CA 1
ATOM 1450 C C . GLU B 1 54 ? 12.867 -1.316 7.219 1 98.75 54 GLU B C 1
ATOM 1452 O O . GLU B 1 54 ? 13.703 -0.412 7.281 1 98.75 54 GLU B O 1
ATOM 1457 N N . ILE B 1 55 ? 12.008 -1.431 6.23 1 98.75 55 ILE B N 1
ATOM 1458 C CA . ILE B 1 55 ? 11.961 -0.452 5.148 1 98.75 55 ILE B CA 1
ATOM 1459 C C . ILE B 1 55 ? 11.664 0.933 5.719 1 98.75 55 ILE B C 1
ATOM 1461 O O . ILE B 1 55 ? 12.367 1.898 5.422 1 98.75 55 ILE B O 1
ATOM 1465 N N . LYS B 1 56 ? 10.633 0.996 6.543 1 98.56 56 LYS B N 1
ATOM 1466 C CA . LYS B 1 56 ? 10.258 2.262 7.164 1 98.56 56 LYS B CA 1
ATOM 1467 C C . LYS B 1 56 ? 11.43 2.863 7.934 1 98.56 56 LYS B C 1
ATOM 1469 O O . LYS B 1 56 ? 11.742 4.047 7.773 1 98.56 56 LYS B O 1
ATOM 1474 N N . ASP B 1 57 ? 12.094 2.055 8.734 1 98.31 57 ASP B N 1
ATOM 1475 C CA . ASP B 1 57 ? 13.195 2.527 9.57 1 98.31 57 ASP B CA 1
ATOM 1476 C C . ASP B 1 57 ? 14.359 3.027 8.719 1 98.31 57 ASP B C 1
ATOM 1478 O O . ASP B 1 57 ? 14.93 4.082 9 1 98.31 57 ASP B O 1
ATOM 1482 N N . LYS B 1 58 ? 14.742 2.307 7.727 1 98.62 58 LYS B N 1
ATOM 1483 C CA . LYS B 1 58 ? 15.844 2.703 6.852 1 98.62 58 LYS B CA 1
ATOM 1484 C C . LYS B 1 58 ? 15.5 3.977 6.082 1 98.62 58 LYS B C 1
ATOM 1486 O O . LYS B 1 58 ? 16.359 4.852 5.91 1 98.62 58 LYS B O 1
ATOM 1491 N N . VAL B 1 59 ? 14.281 4.102 5.578 1 98.5 59 VAL B N 1
ATOM 1492 C CA . VAL B 1 59 ? 13.867 5.293 4.848 1 98.5 59 VAL B CA 1
ATOM 1493 C C . VAL B 1 59 ? 13.859 6.5 5.785 1 98.5 59 VAL B C 1
ATOM 1495 O O . VAL B 1 59 ? 14.234 7.605 5.391 1 98.5 59 VAL B O 1
ATOM 1498 N N . LYS B 1 60 ? 13.406 6.309 7.004 1 97.06 60 LYS B N 1
ATOM 1499 C CA . LYS B 1 60 ? 13.398 7.387 7.988 1 97.06 60 LYS B CA 1
ATOM 1500 C C . LYS B 1 60 ? 14.812 7.918 8.234 1 97.06 60 LYS B C 1
ATOM 1502 O O . LYS B 1 60 ? 14.992 9.094 8.539 1 97.06 60 LYS B O 1
ATOM 1507 N N . MET B 1 61 ? 15.781 7.082 8.102 1 97.38 61 MET B N 1
ATOM 1508 C CA . MET B 1 61 ? 17.172 7.469 8.32 1 97.38 61 MET B CA 1
ATOM 1509 C C . MET B 1 61 ? 17.641 8.43 7.238 1 97.38 61 MET B C 1
ATOM 1511 O O . MET B 1 61 ? 18.672 9.086 7.395 1 97.38 61 MET B O 1
ATOM 1515 N N . LEU B 1 62 ? 16.938 8.562 6.129 1 96.56 62 LEU B N 1
ATOM 1516 C CA . LEU B 1 62 ? 17.281 9.531 5.094 1 96.56 62 LEU B CA 1
ATOM 1517 C C . LEU B 1 62 ? 16.938 10.945 5.535 1 96.56 62 LEU B C 1
ATOM 1519 O O . LEU B 1 62 ? 17.391 11.922 4.93 1 96.56 62 LEU B O 1
ATOM 1523 N N . ASN B 1 63 ? 16.078 11.125 6.566 1 95.38 63 ASN B N 1
ATOM 1524 C CA . ASN B 1 63 ? 15.789 12.375 7.266 1 95.38 63 ASN B CA 1
ATOM 1525 C C . ASN B 1 63 ? 15.156 13.398 6.328 1 95.38 63 ASN B C 1
ATOM 1527 O O . ASN B 1 63 ? 15.586 14.555 6.293 1 95.38 63 ASN B O 1
ATOM 1531 N N . PHE B 1 64 ? 14.102 13.039 5.605 1 95.88 64 PHE B N 1
ATOM 1532 C CA . PHE B 1 64 ? 13.359 13.977 4.773 1 95.88 64 PHE B CA 1
ATOM 1533 C C . PHE B 1 64 ? 12.648 15.016 5.637 1 95.88 64 PHE B C 1
ATOM 1535 O O . PHE B 1 64 ? 12.117 14.688 6.695 1 95.88 64 PHE B O 1
ATOM 1542 N N . ASP B 1 65 ? 12.625 16.234 5.129 1 94.31 65 ASP B N 1
ATOM 1543 C CA . ASP B 1 65 ? 12.055 17.344 5.898 1 94.31 65 ASP B CA 1
ATOM 1544 C C . ASP B 1 65 ? 10.531 17.344 5.789 1 94.31 65 ASP B C 1
ATOM 1546 O O . ASP B 1 65 ? 9.984 17.516 4.699 1 94.31 65 ASP B O 1
ATOM 1550 N N . ARG B 1 66 ? 9.828 17.156 6.965 1 93 66 ARG B N 1
ATOM 1551 C CA . ARG B 1 66 ? 8.383 17.344 7.086 1 93 66 ARG B CA 1
ATOM 1552 C C . ARG B 1 66 ? 7.621 16.266 6.332 1 93 66 ARG B C 1
ATOM 1554 O O . ARG B 1 66 ? 6.648 16.547 5.633 1 93 66 ARG B O 1
ATOM 1561 N N . TYR B 1 67 ? 8.164 15.086 6.34 1 95.25 67 TYR B N 1
ATOM 1562 C CA . TYR B 1 67 ? 7.465 13.961 5.727 1 95.25 67 TYR B CA 1
ATOM 1563 C C . TYR B 1 67 ? 7.172 12.875 6.758 1 95.25 67 TYR B C 1
ATOM 1565 O O . TYR B 1 67 ? 8.047 12.508 7.551 1 95.25 67 TYR B O 1
ATOM 1573 N N . LYS B 1 68 ? 5.93 12.438 6.777 1 95.38 68 LYS B N 1
ATOM 1574 C CA . LYS B 1 68 ? 5.602 11.156 7.383 1 95.38 68 LYS B CA 1
ATOM 1575 C C . LYS B 1 68 ? 5.852 10.008 6.41 1 95.38 68 LYS B C 1
ATOM 1577 O O . LYS B 1 68 ? 5.535 10.109 5.223 1 95.38 68 LYS B O 1
ATOM 1582 N N . ILE B 1 69 ? 6.457 8.938 6.887 1 97.38 69 ILE B N 1
ATOM 1583 C CA . ILE B 1 69 ? 6.766 7.797 6.035 1 97.38 69 ILE B CA 1
ATOM 1584 C C . ILE B 1 69 ? 5.816 6.645 6.359 1 97.38 69 ILE B C 1
ATOM 1586 O O . ILE B 1 69 ? 5.641 6.285 7.523 1 97.38 69 ILE B O 1
ATOM 1590 N N . VAL B 1 70 ? 5.176 6.117 5.383 1 98.06 70 VAL B N 1
ATOM 1591 C CA . VAL B 1 70 ? 4.355 4.918 5.496 1 98.06 70 VAL B CA 1
ATOM 1592 C C . VAL B 1 70 ? 4.918 3.818 4.598 1 98.06 70 VAL B C 1
ATOM 1594 O O . VAL B 1 70 ? 5.172 4.047 3.412 1 98.06 70 VAL B O 1
ATOM 1597 N N . ALA B 1 71 ? 5.148 2.656 5.129 1 98.62 71 ALA B N 1
ATOM 1598 C CA . ALA B 1 71 ? 5.598 1.495 4.367 1 98.62 71 ALA B CA 1
ATOM 1599 C C . ALA B 1 71 ? 4.551 0.383 4.395 1 98.62 71 ALA B C 1
ATOM 1601 O O . ALA B 1 71 ? 4.043 0.028 5.461 1 98.62 71 ALA B O 1
ATOM 1602 N N . ASN B 1 72 ? 4.199 -0.114 3.246 1 98.19 72 ASN B N 1
ATOM 1603 C CA . ASN B 1 72 ? 3.262 -1.219 3.084 1 98.19 72 ASN B CA 1
ATOM 1604 C C . ASN B 1 72 ? 3.883 -2.373 2.303 1 98.19 72 ASN B C 1
ATOM 1606 O O . ASN B 1 72 ? 4.582 -2.152 1.313 1 98.19 72 ASN B O 1
ATOM 1610 N N . VAL B 1 73 ? 3.676 -3.547 2.803 1 98.19 73 VAL B N 1
ATOM 1611 C CA . VAL B 1 73 ? 4.207 -4.738 2.146 1 98.19 73 VAL B CA 1
ATOM 1612 C C . VAL B 1 73 ? 3.088 -5.758 1.949 1 98.19 73 VAL B C 1
ATOM 1614 O O . VAL B 1 73 ? 2.336 -6.055 2.883 1 98.19 73 VAL B O 1
ATOM 1617 N N . VAL B 1 74 ? 2.951 -6.25 0.748 1 97.06 74 VAL B N 1
ATOM 1618 C CA . VAL B 1 74 ? 2.031 -7.328 0.396 1 97.06 74 VAL B CA 1
ATOM 1619 C C . VAL B 1 74 ? 2.818 -8.539 -0.097 1 97.06 74 VAL B C 1
ATOM 1621 O O . VAL B 1 74 ? 3.586 -8.438 -1.057 1 97.06 74 VAL B O 1
ATOM 1624 N N . ILE B 1 75 ? 2.656 -9.602 0.559 1 96.19 75 ILE B N 1
ATOM 1625 C CA . ILE B 1 75 ? 3.309 -10.844 0.158 1 96.19 75 ILE B CA 1
ATOM 1626 C C . ILE B 1 75 ? 2.258 -11.859 -0.28 1 96.19 75 ILE B C 1
ATOM 1628 O O . ILE B 1 75 ? 1.24 -12.039 0.394 1 96.19 75 ILE B O 1
ATOM 1632 N N . GLY B 1 76 ? 2.516 -12.531 -1.353 1 94.5 76 GLY B N 1
ATOM 1633 C CA . GLY B 1 76 ? 1.614 -13.555 -1.855 1 94.5 76 GLY B CA 1
ATOM 1634 C C . GLY B 1 76 ? 2.336 -14.781 -2.369 1 94.5 76 GLY B C 1
ATOM 1635 O O . GLY B 1 76 ? 3.518 -14.719 -2.717 1 94.5 76 GLY B O 1
ATOM 1636 N N . GLN B 1 77 ? 1.604 -15.781 -2.293 1 91.25 77 GLN B N 1
ATOM 1637 C CA . GLN B 1 77 ? 2.148 -17.047 -2.777 1 91.25 77 GLN B CA 1
ATOM 1638 C C . GLN B 1 77 ? 2.164 -17.094 -4.301 1 91.25 77 GLN B C 1
ATOM 1640 O O . GLN B 1 77 ? 1.279 -16.531 -4.953 1 91.25 77 GLN B O 1
ATOM 1645 N N . LYS B 1 78 ? 3.262 -17.719 -4.812 1 86.12 78 LYS B N 1
ATOM 1646 C CA . LYS B 1 78 ? 3.424 -17.984 -6.238 1 86.12 78 LYS B CA 1
ATOM 1647 C C . LYS B 1 78 ? 3.545 -19.469 -6.512 1 86.12 78 LYS B C 1
ATOM 1649 O O . LYS B 1 78 ? 4.258 -20.188 -5.801 1 86.12 78 LYS B O 1
ATOM 1654 N N . ARG B 1 79 ? 2.75 -20.125 -7.375 1 78.56 79 ARG B N 1
ATOM 1655 C CA . ARG B 1 79 ? 2.797 -21.562 -7.652 1 78.56 79 ARG B CA 1
ATOM 1656 C C . ARG B 1 79 ? 3.393 -21.828 -9.031 1 78.56 79 ARG B C 1
ATOM 1658 O O . ARG B 1 79 ? 2.705 -22.328 -9.922 1 78.56 79 ARG B O 1
ATOM 1665 N N . ASP B 1 80 ? 4.633 -21.672 -9.164 1 69 80 ASP B N 1
ATOM 1666 C CA . ASP B 1 80 ? 5.445 -22.047 -10.32 1 69 80 ASP B CA 1
ATOM 1667 C C . ASP B 1 80 ? 4.953 -21.359 -11.586 1 69 80 ASP B C 1
ATOM 1669 O O . ASP B 1 80 ? 5.098 -21.875 -12.688 1 69 80 ASP B O 1
ATOM 1673 N N . VAL B 1 81 ? 4.211 -20.359 -11.398 1 75.38 81 VAL B N 1
ATOM 1674 C CA . VAL B 1 81 ? 3.789 -19.594 -12.57 1 75.38 81 VAL B CA 1
ATOM 1675 C C . VAL B 1 81 ? 4.145 -18.125 -12.391 1 75.38 81 VAL B C 1
ATOM 1677 O O . VAL B 1 81 ? 4.41 -17.672 -11.273 1 75.38 81 VAL B O 1
ATOM 1680 N N . CYS B 1 82 ? 4.254 -17.438 -13.57 1 76.75 82 CYS B N 1
ATOM 1681 C CA . CYS B 1 82 ? 4.5 -16 -13.531 1 76.75 82 CYS B CA 1
ATOM 1682 C C . CYS B 1 82 ? 3.254 -15.242 -13.102 1 76.75 82 CYS B C 1
ATOM 1684 O O . CYS B 1 82 ? 2.146 -15.562 -13.539 1 76.75 82 CYS B O 1
ATOM 1686 N N . VAL B 1 83 ? 3.367 -14.539 -12.039 1 87.5 83 VAL B N 1
ATOM 1687 C CA . VAL B 1 83 ? 2.285 -13.656 -11.609 1 87.5 83 VAL B CA 1
ATOM 1688 C C . VAL B 1 83 ? 2.598 -12.219 -12.016 1 87.5 83 VAL B C 1
ATOM 1690 O O . VAL B 1 83 ? 3.654 -11.688 -11.672 1 87.5 83 VAL B O 1
ATOM 1693 N N . LEU B 1 84 ? 1.763 -11.664 -12.922 1 91.38 84 LEU B N 1
ATOM 1694 C CA . LEU B 1 84 ? 1.873 -10.242 -13.25 1 91.38 84 LEU B CA 1
ATOM 1695 C C . LEU B 1 84 ? 1.107 -9.391 -12.242 1 91.38 84 LEU B C 1
ATOM 1697 O O . LEU B 1 84 ? -0.049 -9.68 -11.93 1 91.38 84 LEU B O 1
ATOM 1701 N N . VAL B 1 85 ? 1.819 -8.414 -11.719 1 93.25 85 VAL B N 1
ATOM 1702 C CA . VAL B 1 85 ? 1.231 -7.562 -10.688 1 93.25 85 VAL B CA 1
ATOM 1703 C C . VAL B 1 85 ? 1.369 -6.094 -11.094 1 93.25 85 VAL B C 1
ATOM 1705 O O . VAL B 1 85 ? 2.418 -5.676 -11.586 1 93.25 85 VAL B O 1
ATOM 1708 N N . THR B 1 86 ? 0.288 -5.332 -10.953 1 93.81 86 THR B N 1
ATOM 1709 C CA . THR B 1 86 ? 0.295 -3.887 -11.148 1 93.81 86 THR B CA 1
ATOM 1710 C C . THR B 1 86 ? -0.227 -3.17 -9.906 1 93.81 86 THR B C 1
ATOM 1712 O O . THR B 1 86 ? -1.097 -3.689 -9.203 1 93.81 86 THR B O 1
ATOM 1715 N N . SER B 1 87 ? 0.326 -1.997 -9.648 1 94.06 87 SER B N 1
ATOM 1716 C CA . SER B 1 87 ? -0.115 -1.209 -8.5 1 94.06 87 SER B CA 1
ATOM 1717 C C . SER B 1 87 ? -0.284 0.26 -8.867 1 94.06 87 SER B C 1
ATOM 1719 O O . SER B 1 87 ? 0.395 0.761 -9.766 1 94.06 87 SER B O 1
ATOM 1721 N N . ARG B 1 88 ? -1.256 0.884 -8.258 1 94.56 88 ARG B N 1
ATOM 1722 C CA . ARG B 1 88 ? -1.502 2.312 -8.43 1 94.56 88 ARG B CA 1
ATOM 1723 C C . ARG B 1 88 ? -1.915 2.959 -7.113 1 94.56 88 ARG B C 1
ATOM 1725 O O . ARG B 1 88 ? -2.459 2.289 -6.23 1 94.56 88 ARG B O 1
ATOM 1732 N N . CYS B 1 89 ? -1.604 4.258 -7.004 1 95.56 89 CYS B N 1
ATOM 1733 C CA . CYS B 1 89 ? -1.989 4.988 -5.805 1 95.56 89 CYS B CA 1
ATOM 1734 C C . CYS B 1 89 ? -2.68 6.301 -6.164 1 95.56 89 CYS B C 1
ATOM 1736 O O . CYS B 1 89 ? -2.393 6.895 -7.203 1 95.56 89 CYS B O 1
ATOM 1738 N N . ALA B 1 90 ? -3.6 6.668 -5.332 1 95.62 90 ALA B N 1
ATOM 1739 C CA . ALA B 1 90 ? -4.32 7.93 -5.492 1 95.62 90 ALA B CA 1
ATOM 1740 C C . ALA B 1 90 ? -4.262 8.758 -4.215 1 95.62 90 ALA B C 1
ATOM 1742 O O . ALA B 1 90 ? -4.551 8.258 -3.127 1 95.62 90 ALA B O 1
ATOM 1743 N N . TRP B 1 91 ? -3.836 10.07 -4.273 1 93.25 91 TRP B N 1
ATOM 1744 C CA . TRP B 1 91 ? -3.859 11.062 -3.211 1 93.25 91 TRP B CA 1
ATOM 1745 C C . TRP B 1 91 ? -3.936 12.477 -3.787 1 93.25 91 TRP B C 1
ATOM 1747 O O . TRP B 1 91 ? -3.814 12.664 -5 1 93.25 91 TRP B O 1
ATOM 1757 N N . ASP B 1 92 ? -4.289 13.617 -3.137 1 86.5 92 ASP B N 1
ATOM 1758 C CA . ASP B 1 92 ? -4.574 14.93 -3.695 1 86.5 92 ASP B CA 1
ATOM 1759 C C . ASP B 1 92 ? -3.404 15.891 -3.471 1 86.5 92 ASP B C 1
ATOM 1761 O O . ASP B 1 92 ? -3.402 17.016 -3.984 1 86.5 92 ASP B O 1
ATOM 1765 N N . ASP B 1 93 ? -2.383 15.555 -2.822 1 88.19 93 ASP B N 1
ATOM 1766 C CA . ASP B 1 93 ? -1.336 16.516 -2.479 1 88.19 93 ASP B CA 1
ATOM 1767 C C . ASP B 1 93 ? -0.144 16.391 -3.424 1 88.19 93 ASP B C 1
ATOM 1769 O O . ASP B 1 93 ? 0.402 15.297 -3.6 1 88.19 93 ASP B O 1
ATOM 1773 N N . LYS B 1 94 ? 0.397 17.531 -3.834 1 90.31 94 LYS B N 1
ATOM 1774 C CA . LYS B 1 94 ? 1.447 17.562 -4.848 1 90.31 94 LYS B CA 1
ATOM 1775 C C . LYS B 1 94 ? 2.816 17.297 -4.23 1 90.31 94 LYS B C 1
ATOM 1777 O O . LYS B 1 94 ? 3.77 16.969 -4.941 1 90.31 94 LYS B O 1
ATOM 1782 N N . LEU B 1 95 ? 2.938 17.5 -2.936 1 92.06 95 LEU B N 1
ATOM 1783 C CA . LEU B 1 95 ? 4.234 17.328 -2.283 1 92.06 95 LEU B CA 1
ATOM 1784 C C . LEU B 1 95 ? 4.434 15.883 -1.838 1 92.06 95 LEU B C 1
ATOM 1786 O O . LEU B 1 95 ? 5.555 15.469 -1.524 1 92.06 95 LEU B O 1
ATOM 1790 N N . ASP B 1 96 ? 3.363 15.156 -1.828 1 95.25 96 ASP B N 1
ATOM 1791 C CA . ASP B 1 96 ? 3.48 13.742 -1.509 1 95.25 96 ASP B CA 1
ATOM 1792 C C . ASP B 1 96 ? 4.121 12.969 -2.66 1 95.25 96 ASP B C 1
ATOM 1794 O O . ASP B 1 96 ? 4.082 13.414 -3.811 1 95.25 96 ASP B O 1
ATOM 1798 N N . ASN B 1 97 ? 4.77 11.93 -2.426 1 96.5 97 ASN B N 1
ATOM 1799 C CA . ASN B 1 97 ? 5.324 11.023 -3.428 1 96.5 97 ASN B CA 1
ATOM 1800 C C . ASN B 1 97 ? 5.387 9.586 -2.914 1 96.5 97 ASN B C 1
ATOM 1802 O O . ASN B 1 97 ? 5.043 9.32 -1.761 1 96.5 97 ASN B O 1
ATOM 1806 N N . TYR B 1 98 ? 5.66 8.688 -3.76 1 96.88 98 TYR B N 1
ATOM 1807 C CA . TYR B 1 98 ? 5.723 7.301 -3.32 1 96.88 98 TYR B CA 1
ATOM 1808 C C . TYR B 1 98 ? 6.648 6.484 -4.219 1 96.88 98 TYR B C 1
ATOM 1810 O O . TYR B 1 98 ? 7.043 6.945 -5.289 1 96.88 98 TYR B O 1
ATOM 1818 N N . VAL B 1 99 ? 7.012 5.355 -3.746 1 97.69 99 VAL B N 1
ATOM 1819 C CA . VAL B 1 99 ? 7.762 4.328 -4.469 1 97.69 99 VAL B CA 1
ATOM 1820 C C . VAL B 1 99 ? 7.031 2.992 -4.371 1 97.69 99 VAL B C 1
ATOM 1822 O O . VAL B 1 99 ? 6.473 2.656 -3.32 1 97.69 99 VAL B O 1
ATOM 1825 N N . SER B 1 100 ? 7.016 2.275 -5.496 1 97.12 100 SER B N 1
ATOM 1826 C CA . SER B 1 100 ? 6.516 0.906 -5.531 1 97.12 100 SER B CA 1
ATOM 1827 C C . SER B 1 100 ? 7.531 -0.038 -6.164 1 97.12 100 SER B C 1
ATOM 1829 O O . SER B 1 100 ? 8.125 0.281 -7.199 1 97.12 100 SER B O 1
ATOM 1831 N N . TYR B 1 101 ? 7.715 -1.146 -5.543 1 97.56 101 TYR B N 1
ATOM 1832 C CA . TYR B 1 101 ? 8.617 -2.156 -6.09 1 97.56 101 TYR B CA 1
ATOM 1833 C C . TYR B 1 101 ? 8.086 -3.561 -5.812 1 97.56 101 TYR B C 1
ATOM 1835 O O . TYR B 1 101 ? 7.59 -3.84 -4.723 1 97.56 101 TYR B O 1
ATOM 1843 N N . THR B 1 102 ? 8.164 -4.434 -6.832 1 96.69 102 THR B N 1
ATOM 1844 C CA . THR B 1 102 ? 7.715 -5.816 -6.707 1 96.69 102 THR B CA 1
ATOM 1845 C C . THR B 1 102 ? 8.883 -6.777 -6.887 1 96.69 102 THR B C 1
ATOM 1847 O O . THR B 1 102 ? 9.633 -6.68 -7.859 1 96.69 102 THR B O 1
ATOM 1850 N N . PHE B 1 103 ? 9.016 -7.574 -5.895 1 96.44 103 PHE B N 1
ATOM 1851 C CA . PHE B 1 103 ? 9.977 -8.672 -5.93 1 96.44 103 PHE B CA 1
ATOM 1852 C C . PHE B 1 103 ? 9.266 -10 -6.164 1 96.44 103 PHE B C 1
ATOM 1854 O O . PHE B 1 103 ? 8.125 -10.188 -5.742 1 96.44 103 PHE B O 1
ATOM 1861 N N . GLN B 1 104 ? 9.977 -10.906 -6.867 1 93.81 104 GLN B N 1
ATOM 1862 C CA . GLN B 1 104 ? 9.414 -12.242 -7.035 1 93.81 104 GLN B CA 1
ATOM 1863 C C . GLN B 1 104 ? 10.508 -13.305 -7.047 1 93.81 104 GLN B C 1
ATOM 1865 O O . GLN B 1 104 ? 11.609 -13.062 -7.539 1 93.81 104 GLN B O 1
ATOM 1870 N N . ASN B 1 105 ? 10.297 -14.383 -6.52 1 91.88 105 ASN B N 1
ATOM 1871 C CA . ASN B 1 105 ? 11.078 -15.602 -6.699 1 91.88 105 ASN B CA 1
ATOM 1872 C C . ASN B 1 105 ? 10.195 -16.781 -7.125 1 91.88 105 ASN B C 1
ATOM 1874 O O . ASN B 1 105 ? 9.102 -16.578 -7.652 1 91.88 105 ASN B O 1
ATOM 1878 N N . GLN B 1 106 ? 10.617 -17.969 -6.973 1 89.69 106 GLN B N 1
ATOM 1879 C CA . GLN B 1 106 ? 9.875 -19.125 -7.457 1 89.69 106 GLN B CA 1
ATOM 1880 C C . GLN B 1 106 ? 8.625 -19.375 -6.613 1 89.69 106 GLN B C 1
ATOM 1882 O O . GLN B 1 106 ? 7.645 -19.938 -7.098 1 89.69 106 GLN B O 1
ATOM 1887 N N . HIS B 1 107 ? 8.578 -18.875 -5.422 1 91.62 107 HIS B N 1
ATOM 1888 C CA . HIS B 1 107 ? 7.562 -19.297 -4.465 1 91.62 107 HIS B CA 1
ATOM 1889 C C . HIS B 1 107 ? 6.637 -18.141 -4.098 1 91.62 107 HIS B C 1
ATOM 1891 O O . HIS B 1 107 ? 5.484 -18.359 -3.721 1 91.62 107 HIS B O 1
ATOM 1897 N N . ILE B 1 108 ? 7.16 -16.875 -4.219 1 94 108 ILE B N 1
ATOM 1898 C CA . ILE B 1 108 ? 6.34 -15.773 -3.717 1 94 108 ILE B CA 1
ATOM 1899 C C . ILE B 1 108 ? 6.465 -14.57 -4.645 1 94 108 ILE B C 1
ATOM 1901 O O . ILE B 1 108 ? 7.406 -14.484 -5.441 1 94 108 ILE B O 1
ATOM 1905 N N . PHE B 1 109 ? 5.508 -13.703 -4.547 1 95 109 PHE B N 1
ATOM 1906 C CA . PHE B 1 109 ? 5.68 -12.305 -4.926 1 95 109 PHE B CA 1
ATOM 1907 C C . PHE B 1 109 ? 5.547 -11.398 -3.709 1 95 109 PHE B C 1
ATOM 1909 O O . PHE B 1 109 ? 4.906 -11.758 -2.721 1 95 109 PHE B O 1
ATOM 1916 N N . CYS B 1 110 ? 6.199 -10.297 -3.828 1 97 110 CYS B N 1
ATOM 1917 C CA . CYS B 1 110 ? 6.121 -9.289 -2.777 1 97 110 CYS B CA 1
ATOM 1918 C C . CYS B 1 110 ? 6.137 -7.883 -3.367 1 97 110 CYS B C 1
ATOM 1920 O O . CYS B 1 110 ? 7.062 -7.52 -4.094 1 97 110 CYS B O 1
ATOM 1922 N N . THR B 1 111 ? 5.129 -7.168 -3.098 1 97.44 111 THR B N 1
ATOM 1923 C CA . THR B 1 111 ? 5.07 -5.762 -3.484 1 97.44 111 THR B CA 1
ATOM 1924 C C . THR B 1 111 ? 5.219 -4.859 -2.264 1 97.44 111 THR B C 1
ATOM 1926 O O . THR B 1 111 ? 4.488 -5.008 -1.281 1 97.44 111 THR B O 1
ATOM 1929 N N . ALA B 1 112 ? 6.16 -4.02 -2.332 1 98.5 112 ALA B N 1
ATOM 1930 C CA . ALA B 1 112 ? 6.363 -3.027 -1.277 1 98.5 112 ALA B CA 1
ATOM 1931 C C . ALA B 1 112 ? 6.074 -1.618 -1.786 1 98.5 112 ALA B C 1
ATOM 1933 O O . ALA B 1 112 ? 6.469 -1.259 -2.896 1 98.5 112 ALA B O 1
ATOM 1934 N N . ASN B 1 113 ? 5.355 -0.9 -1.019 1 98.12 113 ASN B N 1
ATOM 1935 C CA . ASN B 1 113 ? 5.055 0.504 -1.277 1 98.12 113 ASN B CA 1
ATOM 1936 C C . ASN B 1 113 ? 5.523 1.398 -0.135 1 98.12 113 ASN B C 1
ATOM 1938 O O . ASN B 1 113 ? 5.32 1.075 1.037 1 98.12 113 ASN B O 1
ATOM 1942 N N . VAL B 1 114 ? 6.176 2.508 -0.506 1 98.56 114 VAL B N 1
ATOM 1943 C CA . VAL B 1 114 ? 6.578 3.498 0.486 1 98.56 114 VAL B CA 1
ATOM 1944 C C . VAL B 1 114 ? 6.008 4.863 0.114 1 98.56 114 VAL B C 1
ATOM 1946 O O . VAL B 1 114 ? 6.188 5.336 -1.012 1 98.56 114 VAL B O 1
ATOM 1949 N N . PHE B 1 115 ? 5.367 5.469 1.09 1 97.75 115 PHE B N 1
ATOM 1950 C CA . PHE B 1 115 ? 4.758 6.777 0.874 1 97.75 115 PHE B CA 1
ATOM 1951 C C . PHE B 1 115 ? 5.449 7.844 1.713 1 97.75 115 PHE B C 1
ATOM 1953 O O . PHE B 1 115 ? 5.676 7.648 2.908 1 97.75 115 PHE B O 1
ATOM 1960 N N . GLY B 1 116 ? 5.902 8.898 1.095 1 97.12 116 GLY B N 1
ATOM 1961 C CA . GLY B 1 116 ? 6.262 10.133 1.775 1 97.12 116 GLY B CA 1
ATOM 1962 C C . GLY B 1 116 ? 5.145 11.164 1.775 1 97.12 116 GLY B C 1
ATOM 1963 O O . GLY B 1 116 ? 4.879 11.797 0.751 1 97.12 116 GLY B O 1
ATOM 1964 N N . ILE B 1 117 ? 4.531 11.344 2.918 1 96.25 117 ILE B N 1
ATOM 1965 C CA . ILE B 1 117 ? 3.395 12.25 3.057 1 96.25 117 ILE B CA 1
ATOM 1966 C C . ILE B 1 117 ? 3.852 13.562 3.691 1 96.25 117 ILE B C 1
ATOM 1968 O O . ILE B 1 117 ? 4.219 13.594 4.867 1 96.25 117 ILE B O 1
ATOM 1972 N N . TYR B 1 118 ? 3.736 14.648 2.939 1 94.06 118 TYR B N 1
ATOM 1973 C CA . TYR B 1 118 ? 4.238 15.945 3.393 1 94.06 118 TYR B CA 1
ATOM 1974 C C . TYR B 1 118 ? 3.32 16.547 4.453 1 94.06 118 TYR B C 1
ATOM 1976 O O . TYR B 1 118 ? 2.102 16.594 4.273 1 94.06 118 TYR B O 1
ATOM 1984 N N . SER B 1 119 ? 3.926 16.859 5.633 1 86.44 119 SER B N 1
ATOM 1985 C CA . SER B 1 119 ? 3.176 17.484 6.719 1 86.44 119 SER B CA 1
ATOM 1986 C C . SER B 1 119 ? 3.465 18.984 6.797 1 86.44 119 SER B C 1
ATOM 1988 O O . SER B 1 119 ? 4.625 19.406 6.777 1 86.44 119 SER B O 1
ATOM 1990 N N . GLU B 1 120 ? 2.459 19.672 6.543 1 74.94 120 GLU B N 1
ATOM 1991 C CA . GLU B 1 120 ? 2.652 21.109 6.648 1 74.94 120 GLU B CA 1
ATOM 1992 C C . GLU B 1 120 ? 2.895 21.531 8.094 1 74.94 120 GLU B C 1
ATOM 1994 O O . GLU B 1 120 ? 2.439 20.859 9.023 1 74.94 120 GLU B O 1
#

Foldseek 3Di:
DPPPPPPPPVVPPQAADDQVVLQVLLVVLCCVLPVPDADDPVCVVVSQVVSQVSSLVVSVVSVGPQWDKGKGKDKAWAAQDDDDDDDDDDDDDPRKDKYWDWDDDRTMIMIMMMITHGHD/DPPPPPPPPVVPPQAADDQVVLVVLLVVLCCVLPVPDADDPVCVVVSQVVSQVSSLVVSVVSVGPQWDKGKGKDKAWDAQDDDDDDDDDDDDDPRKDKYWDWDDDRTMIMIMMMITHGHD

Sequence (240 aa):
MNIPKEPTYRMEPHRKFDPCKVEEIVKEVLEDRLQTFKYNPKFSANFSKIISDEIKDKVKMLNFDRYKIVANVVIGQKRDVCVLVTSRCAWDDKLDNYVSYTFQNQHIFCTANVFGIYSEMNIPKEPTYRMEPHRKFDPCKVEEIVKEVLEDRLQTFKYNPKFSANFSKIISDEIKDKVKMLNFDRYKIVANVVIGQKRDVCVLVTSRCAWDDKLDNYVSYTFQNQHIFCTANVFGIYSE

InterPro domains:
  IPR005334 Dynein light chain Tctex-1-like [PF03645] (21-115)
  IPR005334 Dynein light chain Tctex-1-like [PTHR21255] (5-119)
  IPR038586 Tctex-1-like superfamily [G3DSA:3.30.1140.40] (20-118)

Secondary structure (DSSP, 8-state):
------------------HHHHHHHHHHHHHHHHTTPPP-HHHHHHHHHHHHHHHHHHHHTT--TTEEEEEEEEEEE--SS---EEEEEE-S-TT-EEEEEEEE-SSEEEEEEEEEEE--/------------------HHHHHHHHHHHHHHHHTTPPP-HHHHHHHHHHHHHHHHHHHHTT--TTEEEEEEEEEEE--SS---EEEEEE-S-TT-EEEEEEEE-SSEEEEEEEEEEE--

pLDDT: mean 89.1, std 15.34, range [36.66, 98.75]

Radius of gyration: 21.38 Å; Cα contacts (8 Å, |Δi|>4): 424; chains: 2; bounding box: 67×70×52 Å

Organism: Lottia gigantea (NCBI:txid225164)